Protein AF-A0A7X7MNP9-F1 (afdb_monomer)

Structure (mmCIF, N/CA/C/O backbone):
data_AF-A0A7X7MNP9-F1
#
_entry.id   AF-A0A7X7MNP9-F1
#
loop_
_atom_site.group_PDB
_atom_site.id
_atom_site.type_symbol
_atom_site.label_atom_id
_atom_site.label_alt_id
_atom_site.label_comp_id
_atom_site.label_asym_id
_atom_site.label_entity_id
_atom_site.label_seq_id
_atom_site.pdbx_PDB_ins_code
_atom_site.Cartn_x
_atom_site.Cartn_y
_atom_site.Cartn_z
_atom_site.occupancy
_atom_site.B_iso_or_equiv
_atom_site.auth_seq_id
_atom_site.auth_comp_id
_atom_site.auth_asym_id
_atom_site.auth_atom_id
_atom_site.pdbx_PDB_model_num
ATOM 1 N N . MET A 1 1 ? -41.157 -7.658 66.301 1.00 40.72 1 MET A N 1
ATOM 2 C CA . MET A 1 1 ? -39.767 -7.531 65.813 1.00 40.72 1 MET A CA 1
ATOM 3 C C . MET A 1 1 ? -39.398 -8.839 65.137 1.00 40.72 1 MET A C 1
ATOM 5 O O . MET A 1 1 ? -39.457 -9.849 65.816 1.00 40.72 1 MET A O 1
ATOM 9 N N . ASN A 1 2 ? -39.150 -8.832 63.824 1.00 35.59 2 ASN A N 1
ATOM 10 C CA . ASN A 1 2 ? -38.258 -9.759 63.109 1.00 35.59 2 ASN A CA 1
ATOM 11 C C . ASN A 1 2 ? -38.218 -9.337 61.634 1.00 35.59 2 ASN A C 1
ATOM 13 O O . ASN A 1 2 ? -39.150 -9.579 60.872 1.00 35.59 2 ASN A O 1
ATOM 17 N N . ALA A 1 3 ? -37.151 -8.624 61.277 1.00 39.94 3 ALA A N 1
ATOM 18 C CA . ALA A 1 3 ? -36.846 -8.207 59.919 1.00 39.94 3 ALA A CA 1
ATOM 19 C C . ALA A 1 3 ? -36.098 -9.344 59.210 1.00 39.94 3 ALA A C 1
ATOM 21 O O . ALA A 1 3 ? -35.033 -9.756 59.662 1.00 39.94 3 ALA A O 1
ATOM 22 N N . LEU A 1 4 ? -36.657 -9.848 58.110 1.00 44.59 4 LEU A N 1
ATOM 23 C CA . LEU A 1 4 ? -35.965 -10.731 57.174 1.00 44.59 4 LEU A CA 1
ATOM 24 C C . LEU A 1 4 ? -35.459 -9.878 56.010 1.00 44.59 4 LEU A C 1
ATOM 26 O O . LEU A 1 4 ? -36.221 -9.379 55.182 1.00 44.59 4 LEU A O 1
ATOM 30 N N . THR A 1 5 ? -34.151 -9.671 56.016 1.00 43.66 5 THR A N 1
ATOM 31 C CA . THR A 1 5 ? -33.364 -8.904 55.055 1.00 43.66 5 THR A CA 1
ATOM 32 C C . THR A 1 5 ? -33.415 -9.577 53.681 1.00 43.66 5 THR A C 1
ATOM 34 O O . THR A 1 5 ? -32.977 -10.713 53.516 1.00 43.66 5 THR A O 1
ATOM 37 N N . ARG A 1 6 ? -33.947 -8.876 5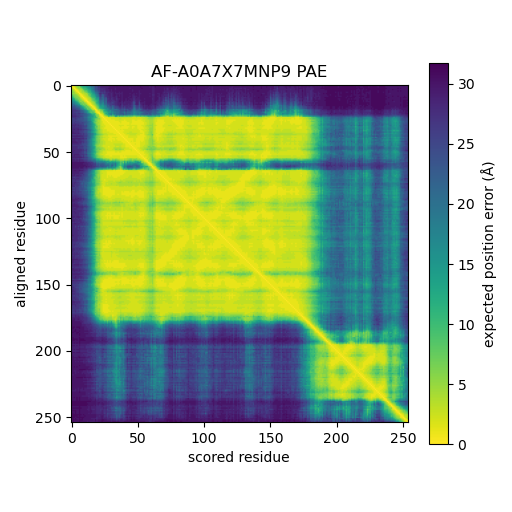2.672 1.00 45.75 6 ARG A N 1
ATOM 38 C CA . ARG A 1 6 ? -33.869 -9.284 51.262 1.00 45.75 6 ARG A CA 1
ATOM 39 C C . ARG A 1 6 ? -32.463 -8.991 50.734 1.00 45.75 6 ARG A C 1
ATOM 41 O O . ARG A 1 6 ? -32.092 -7.830 50.594 1.00 45.75 6 ARG A O 1
ATOM 48 N N . GLY A 1 7 ? -31.695 -10.037 50.443 1.00 40.47 7 GLY A N 1
ATOM 49 C CA . GLY A 1 7 ? -30.431 -9.929 49.717 1.00 40.47 7 GLY A CA 1
ATOM 50 C C . GLY A 1 7 ? -30.681 -9.655 48.234 1.00 40.47 7 GLY A C 1
ATOM 51 O O . GLY A 1 7 ? -31.380 -10.417 47.569 1.00 40.47 7 GLY A O 1
ATOM 52 N N . VAL A 1 8 ? -30.121 -8.561 47.720 1.00 44.84 8 VAL A N 1
ATOM 53 C CA . VAL A 1 8 ? -30.071 -8.250 46.286 1.00 44.84 8 VAL A CA 1
ATOM 54 C C . VAL A 1 8 ? -28.849 -8.958 45.700 1.00 44.84 8 VAL A C 1
ATOM 56 O O . VAL A 1 8 ? -27.719 -8.652 46.077 1.00 44.84 8 VAL A O 1
ATOM 59 N N . LEU A 1 9 ? -29.061 -9.907 44.786 1.00 41.59 9 LEU A N 1
ATOM 60 C CA . LEU A 1 9 ? -27.992 -10.455 43.950 1.00 41.59 9 LEU A CA 1
ATOM 61 C C . LEU A 1 9 ? -27.638 -9.429 42.868 1.00 41.59 9 LEU A C 1
ATOM 63 O O . LEU A 1 9 ? -28.401 -9.213 41.929 1.00 41.59 9 LEU A O 1
ATOM 67 N N . ALA A 1 10 ? -26.472 -8.802 42.999 1.00 41.47 10 ALA A N 1
ATOM 68 C CA . ALA A 1 10 ? -25.852 -8.052 41.918 1.00 41.47 10 ALA A CA 1
ATOM 69 C C . ALA A 1 10 ? -25.213 -9.043 40.932 1.00 41.47 10 ALA A C 1
ATOM 71 O O . ALA A 1 10 ? -24.224 -9.702 41.252 1.00 41.47 10 ALA A O 1
ATOM 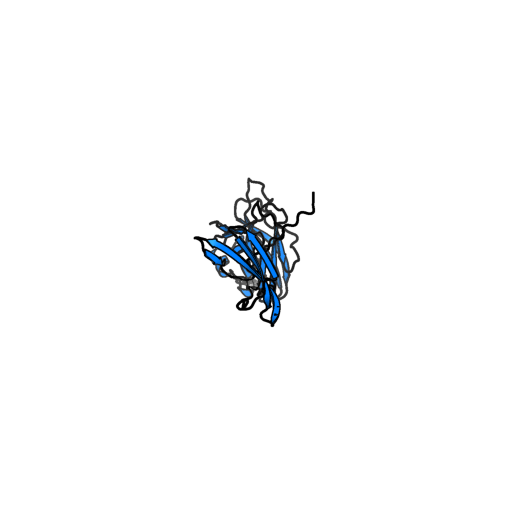72 N N . ALA A 1 11 ? -25.781 -9.163 39.732 1.00 43.81 11 ALA A N 1
ATOM 73 C CA . ALA A 1 11 ? -25.139 -9.865 38.629 1.00 43.81 11 ALA A CA 1
ATOM 74 C C . ALA A 1 11 ? -24.025 -8.972 38.061 1.00 43.81 11 ALA A C 1
ATOM 76 O O . ALA A 1 11 ? -24.288 -8.008 37.344 1.00 43.81 11 ALA A O 1
ATOM 77 N N . ALA A 1 12 ? -22.774 -9.273 38.406 1.00 43.16 12 ALA A N 1
ATOM 78 C CA . ALA A 1 12 ? -21.617 -8.653 37.779 1.00 43.16 12 ALA A CA 1
ATOM 79 C C . ALA A 1 12 ? -21.467 -9.208 36.353 1.00 43.16 12 ALA A C 1
ATOM 81 O O . ALA A 1 12 ? -21.081 -10.361 36.158 1.00 43.16 12 ALA A O 1
ATOM 82 N N . ALA A 1 13 ? -21.788 -8.392 35.349 1.00 46.25 13 ALA A N 1
ATOM 83 C CA . ALA A 1 13 ? -21.484 -8.696 33.959 1.00 46.25 13 ALA A CA 1
ATOM 84 C C . ALA A 1 13 ? -19.959 -8.660 33.765 1.00 46.25 13 ALA A C 1
ATOM 86 O O . ALA A 1 13 ? -19.349 -7.594 33.707 1.00 46.25 13 ALA A O 1
ATOM 87 N N . MET A 1 14 ? -19.329 -9.833 33.684 1.00 44.12 14 MET A N 1
ATOM 88 C CA . MET A 1 14 ? -17.936 -9.949 33.261 1.00 44.12 14 MET A CA 1
ATOM 89 C C . MET A 1 14 ? -17.850 -9.680 31.755 1.00 44.12 14 MET A C 1
ATOM 91 O O . MET A 1 14 ? -18.025 -10.584 30.940 1.00 44.12 14 MET A O 1
ATOM 95 N N . THR A 1 15 ? -17.555 -8.441 31.362 1.00 43.12 15 THR A N 1
ATOM 96 C CA . THR A 1 15 ? -17.003 -8.159 30.032 1.00 43.12 15 THR A CA 1
ATOM 97 C C . THR A 1 15 ? -15.627 -8.807 29.944 1.00 43.12 15 THR A C 1
ATOM 99 O O . THR A 1 15 ? -14.636 -8.264 30.435 1.00 43.12 15 THR A O 1
ATOM 102 N N . ALA A 1 16 ? -15.563 -9.996 29.346 1.00 44.38 16 ALA A N 1
ATOM 103 C CA . ALA A 1 16 ? -14.303 -10.624 28.990 1.00 44.38 16 ALA A CA 1
ATOM 104 C C . ALA A 1 16 ? -13.568 -9.700 28.011 1.00 44.38 16 ALA A C 1
ATOM 106 O O . ALA A 1 16 ? -14.000 -9.511 26.874 1.00 44.38 16 ALA A O 1
ATOM 107 N N . ALA A 1 17 ? -12.454 -9.114 28.451 1.00 46.41 17 ALA A N 1
ATOM 108 C CA . ALA A 1 17 ? -11.514 -8.468 27.553 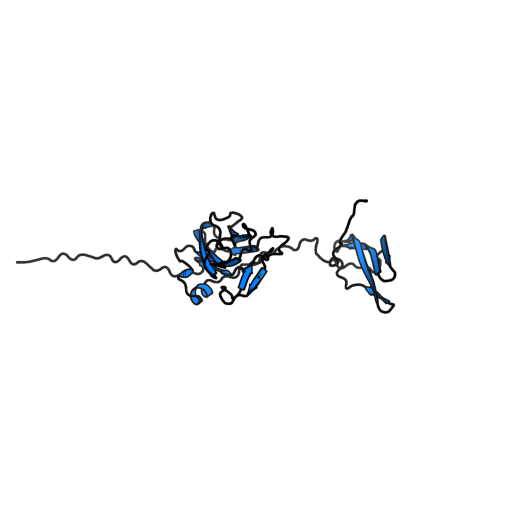1.00 46.41 17 ALA A CA 1
ATOM 109 C C . ALA A 1 17 ? -10.944 -9.554 26.632 1.00 46.41 17 ALA A C 1
ATOM 111 O O . ALA A 1 17 ? -10.013 -10.271 26.996 1.00 46.41 17 ALA A O 1
ATOM 112 N N . GLN A 1 18 ? -11.545 -9.723 25.454 1.00 52.72 18 GLN A N 1
ATOM 113 C CA . GLN A 1 18 ? -10.999 -10.582 24.414 1.00 52.72 18 GLN A CA 1
ATOM 114 C C . GLN A 1 18 ? -9.629 -10.011 24.033 1.00 52.72 18 GLN A C 1
ATOM 116 O O . GLN A 1 18 ? -9.519 -8.925 23.457 1.00 52.72 18 GLN A O 1
ATOM 121 N N . GLY A 1 19 ? -8.567 -10.700 24.454 1.00 54.16 19 GLY A N 1
ATOM 122 C CA . GLY A 1 19 ? -7.212 -10.387 24.020 1.00 54.16 19 GLY A CA 1
ATOM 123 C C . GLY A 1 19 ? -7.125 -10.497 22.500 1.00 54.16 19 GLY A C 1
ATOM 124 O O . GLY A 1 19 ? -7.776 -11.358 21.910 1.00 54.16 19 GLY A O 1
ATOM 125 N N . LEU A 1 20 ? -6.326 -9.634 21.865 1.00 57.53 20 LEU A N 1
ATOM 126 C CA . LEU A 1 20 ? -6.076 -9.740 20.431 1.00 57.53 20 LEU A CA 1
ATOM 127 C C . LEU A 1 20 ? -5.415 -11.091 20.148 1.00 57.53 20 LEU A C 1
ATOM 129 O O . LEU A 1 20 ? -4.262 -11.312 20.525 1.00 57.53 20 LEU A O 1
ATOM 133 N N . ARG A 1 21 ? -6.135 -11.996 19.485 1.00 61.50 21 ARG A N 1
ATOM 134 C CA . ARG A 1 21 ? -5.506 -13.149 18.846 1.00 61.50 21 ARG A CA 1
ATOM 135 C C . ARG A 1 21 ? -4.925 -12.691 17.516 1.00 61.50 21 ARG A C 1
ATOM 137 O O . ARG A 1 21 ? -5.564 -11.929 16.798 1.00 61.50 21 ARG A O 1
ATOM 144 N N . ALA A 1 22 ? -3.742 -13.192 17.165 1.00 59.09 22 ALA A N 1
ATOM 145 C CA . ALA A 1 22 ? -3.131 -12.927 15.859 1.00 59.09 22 ALA A CA 1
ATOM 146 C C . ALA A 1 22 ? -4.060 -13.320 14.687 1.00 59.09 22 ALA A C 1
ATOM 148 O O . ALA A 1 22 ? -4.044 -12.674 13.650 1.00 59.09 22 ALA A O 1
ATOM 149 N N . ALA A 1 23 ? -4.945 -14.305 14.890 1.00 70.75 23 ALA A N 1
ATOM 150 C CA . ALA A 1 23 ? -5.968 -14.700 13.915 1.00 70.75 23 ALA A CA 1
ATOM 151 C C . ALA A 1 23 ? -7.060 -13.630 13.671 1.00 70.75 23 ALA A C 1
ATOM 153 O O . ALA A 1 23 ? -7.758 -13.673 12.661 1.00 70.75 23 ALA A O 1
ATOM 154 N N . ASP A 1 24 ? -7.236 -12.673 14.590 1.00 87.06 24 ASP A N 1
ATOM 155 C CA . ASP A 1 24 ? -8.273 -11.634 14.518 1.00 87.06 24 ASP A CA 1
ATOM 156 C C . ASP A 1 24 ? -7.746 -10.290 14.042 1.00 87.06 24 ASP A C 1
ATOM 158 O O . ASP A 1 24 ? -8.536 -9.386 13.769 1.00 87.06 24 ASP A O 1
ATOM 162 N N . THR A 1 25 ? -6.430 -10.097 14.052 1.00 95.00 25 THR A N 1
ATOM 163 C CA . THR A 1 25 ? -5.817 -8.796 13.814 1.00 95.00 25 THR A CA 1
ATOM 164 C C . THR A 1 25 ? -4.435 -8.937 13.218 1.00 95.00 25 THR A C 1
ATOM 166 O O . THR A 1 25 ? -3.608 -9.681 13.739 1.00 95.00 25 THR A O 1
ATOM 169 N N . MET A 1 26 ? -4.163 -8.136 12.197 1.00 95.88 26 MET A N 1
ATOM 170 C CA . MET A 1 26 ? -2.853 -8.045 11.577 1.00 95.88 26 MET A CA 1
ATOM 171 C C . MET A 1 26 ? -2.468 -6.602 11.277 1.00 95.88 26 MET A C 1
ATOM 173 O O . MET A 1 26 ? -3.314 -5.759 10.976 1.00 95.88 26 MET A O 1
ATOM 177 N N . LEU A 1 27 ? -1.168 -6.348 11.343 1.00 97.56 27 LEU A N 1
ATOM 178 C CA . LEU A 1 27 ? -0.519 -5.124 10.906 1.00 97.56 27 LEU A CA 1
ATOM 179 C C . LEU A 1 27 ? 0.367 -5.455 9.706 1.00 97.56 27 LEU A C 1
ATOM 181 O O . LEU A 1 27 ? 1.207 -6.348 9.782 1.00 97.56 27 LEU A O 1
ATOM 185 N N . ILE A 1 28 ? 0.191 -4.737 8.609 1.00 97.81 28 ILE A N 1
ATOM 186 C CA . ILE A 1 28 ? 0.978 -4.897 7.388 1.00 97.81 28 ILE A CA 1
ATOM 187 C C . ILE A 1 28 ? 1.717 -3.590 7.154 1.00 97.81 28 ILE A C 1
ATOM 189 O O . ILE A 1 28 ? 1.080 -2.545 7.032 1.00 97.81 28 ILE A O 1
ATOM 193 N N . GLU A 1 29 ? 3.040 -3.656 7.083 1.00 98.38 29 GLU A N 1
ATOM 194 C CA . GLU A 1 29 ? 3.853 -2.512 6.673 1.00 98.38 29 GLU A CA 1
ATOM 195 C C . GLU A 1 29 ? 3.711 -2.314 5.162 1.00 98.38 29 GLU A C 1
ATOM 197 O O . GLU A 1 29 ? 3.764 -3.278 4.390 1.00 98.38 29 GLU A O 1
ATOM 202 N N . ALA A 1 30 ? 3.488 -1.078 4.722 1.00 98.12 30 ALA A N 1
ATOM 203 C CA . ALA A 1 30 ? 3.274 -0.794 3.309 1.00 98.12 30 ALA A CA 1
ATOM 204 C C . ALA A 1 30 ? 4.533 -1.108 2.491 1.00 98.12 30 ALA A C 1
ATOM 206 O O . ALA A 1 30 ? 4.429 -1.617 1.379 1.00 98.12 30 ALA A O 1
ATOM 207 N N . GLU A 1 31 ? 5.727 -0.879 3.041 1.00 97.12 31 GLU A N 1
ATOM 208 C CA . GLU A 1 31 ? 6.993 -1.204 2.381 1.00 97.12 31 GLU A CA 1
ATOM 209 C C . GLU A 1 31 ? 7.213 -2.709 2.163 1.00 97.12 31 GLU A C 1
ATOM 211 O O . GLU A 1 31 ? 8.026 -3.081 1.315 1.00 97.12 31 GLU A O 1
ATOM 216 N N . ASP A 1 32 ? 6.469 -3.565 2.873 1.00 97.19 32 ASP A N 1
ATOM 217 C CA . ASP A 1 32 ? 6.454 -5.017 2.676 1.00 97.19 32 ASP A CA 1
ATOM 218 C C . ASP A 1 32 ? 5.445 -5.448 1.583 1.00 97.19 32 ASP A C 1
ATOM 220 O O . ASP A 1 32 ? 5.250 -6.646 1.348 1.00 97.19 32 ASP A O 1
ATOM 224 N N . PHE A 1 33 ? 4.790 -4.506 0.886 1.00 97.25 33 PHE A N 1
ATOM 225 C CA . PHE A 1 33 ? 4.022 -4.828 -0.318 1.00 97.25 33 PHE A CA 1
ATOM 226 C C . PHE A 1 33 ? 4.929 -5.474 -1.365 1.00 97.25 33 PHE A C 1
ATOM 228 O O . PHE A 1 33 ? 6.075 -5.072 -1.546 1.00 97.25 33 PHE A O 1
ATOM 235 N N . GLN A 1 34 ? 4.415 -6.480 -2.070 1.00 95.31 34 GLN A N 1
ATOM 236 C CA . GLN A 1 34 ? 5.231 -7.232 -3.016 1.00 95.31 34 GLN A CA 1
ATOM 237 C C . GLN A 1 34 ? 5.561 -6.433 -4.280 1.00 95.31 34 GLN A C 1
ATOM 239 O O . GLN A 1 34 ? 6.690 -6.479 -4.763 1.00 95.31 34 GLN A O 1
ATOM 244 N N . PHE A 1 35 ? 4.570 -5.742 -4.836 1.00 93.50 35 PHE A N 1
ATOM 245 C CA . PHE A 1 35 ? 4.732 -4.922 -6.028 1.00 93.50 35 PHE A CA 1
ATOM 246 C C . PHE A 1 35 ? 4.482 -3.481 -5.626 1.00 93.50 35 PHE A C 1
ATOM 248 O O . PHE A 1 35 ? 3.393 -3.163 -5.162 1.00 93.50 35 PHE A O 1
ATOM 255 N N . HIS A 1 36 ? 5.471 -2.603 -5.765 1.00 93.31 36 HIS A N 1
ATOM 256 C CA . HIS A 1 36 ? 5.283 -1.198 -5.387 1.00 93.31 36 HIS A CA 1
ATOM 257 C C . HIS A 1 36 ? 4.703 -0.350 -6.522 1.00 93.31 36 HIS A C 1
ATOM 259 O O . HIS A 1 36 ? 4.189 0.732 -6.264 1.00 93.31 36 HIS A O 1
ATOM 265 N N . GLY A 1 37 ? 4.729 -0.831 -7.768 1.00 90.94 37 GLY A N 1
ATOM 266 C CA . GLY A 1 37 ? 4.283 -0.035 -8.911 1.00 90.94 37 GLY A CA 1
ATOM 267 C C . GLY A 1 37 ? 5.072 1.274 -8.989 1.00 90.94 37 GLY A C 1
ATOM 268 O O . GLY A 1 37 ? 6.301 1.254 -8.991 1.00 90.94 37 GLY A O 1
ATOM 269 N N . ALA A 1 38 ? 4.369 2.407 -9.016 1.00 89.81 38 ALA A N 1
ATOM 270 C CA . ALA A 1 38 ? 4.980 3.738 -8.988 1.00 89.81 38 ALA A CA 1
ATOM 271 C C . ALA A 1 38 ? 5.371 4.222 -7.577 1.00 89.81 38 ALA A C 1
ATOM 273 O O . ALA A 1 38 ? 5.964 5.291 -7.431 1.00 89.81 38 ALA A O 1
ATOM 274 N N . TRP A 1 39 ? 5.022 3.477 -6.528 1.00 94.00 39 TRP A N 1
ATOM 275 C CA . TRP A 1 39 ? 5.332 3.844 -5.155 1.00 94.00 39 TRP A CA 1
ATOM 276 C C . TRP A 1 39 ? 6.786 3.501 -4.835 1.00 94.00 39 TRP A C 1
ATOM 278 O O . TRP A 1 39 ? 7.308 2.462 -5.226 1.00 94.00 39 TRP A O 1
ATOM 288 N N . MET A 1 40 ? 7.452 4.371 -4.089 1.00 93.62 40 MET A N 1
ATOM 289 C CA . MET A 1 40 ? 8.821 4.165 -3.640 1.00 93.62 40 MET A CA 1
ATOM 290 C C . MET A 1 40 ? 8.867 4.026 -2.130 1.00 93.62 40 MET A C 1
ATOM 292 O O . MET A 1 40 ? 8.193 4.751 -1.397 1.00 93.62 40 MET A O 1
ATOM 296 N N . ARG A 1 41 ? 9.728 3.127 -1.665 1.00 96.38 41 ARG A N 1
ATOM 297 C CA . ARG A 1 41 ? 10.062 2.990 -0.253 1.00 96.38 41 ARG A CA 1
ATOM 298 C C . ARG A 1 41 ? 10.928 4.169 0.197 1.00 96.38 41 ARG A C 1
ATOM 300 O O . ARG A 1 41 ? 12.029 4.365 -0.311 1.00 96.38 41 ARG A O 1
ATOM 307 N N . VAL A 1 42 ? 10.454 4.918 1.187 1.00 96.88 42 VAL A N 1
ATOM 308 C CA . VAL A 1 42 ? 11.132 6.094 1.754 1.00 96.88 42 VAL A CA 1
ATOM 309 C C . VAL A 1 42 ? 11.363 5.883 3.245 1.00 96.88 42 VAL A C 1
ATOM 311 O O . VAL A 1 42 ? 10.487 5.383 3.941 1.00 96.88 42 VAL A O 1
ATOM 314 N N . GLY A 1 43 ? 12.550 6.238 3.741 1.00 97.81 43 GLY A N 1
ATOM 315 C CA . GLY A 1 43 ? 12.884 6.135 5.163 1.00 97.81 43 GLY A CA 1
ATOM 316 C C . GLY A 1 43 ? 12.357 7.317 5.978 1.00 97.81 43 GLY A C 1
ATOM 317 O O . GLY A 1 43 ? 12.488 8.466 5.561 1.00 97.81 43 GLY A O 1
ATOM 318 N N . ASP A 1 44 ? 11.805 7.038 7.156 1.00 97.75 44 ASP A N 1
ATOM 319 C CA . ASP A 1 44 ? 11.403 8.044 8.144 1.00 97.75 44 ASP A CA 1
ATOM 320 C C . ASP A 1 44 ? 11.409 7.407 9.539 1.00 97.75 44 ASP A C 1
ATOM 322 O O . ASP A 1 44 ? 10.855 6.332 9.744 1.00 97.75 44 ASP A O 1
ATOM 326 N N . ALA A 1 45 ? 12.050 8.042 10.520 1.00 96.50 45 ALA A N 1
ATOM 327 C CA . ALA A 1 45 ? 12.148 7.482 11.867 1.00 96.50 45 ALA A CA 1
ATOM 328 C C . ALA A 1 45 ? 10.796 7.427 12.606 1.00 96.50 45 ALA A C 1
ATOM 330 O O . ALA A 1 45 ? 10.662 6.647 13.547 1.00 96.50 45 ALA A O 1
ATOM 331 N N . ALA A 1 46 ? 9.813 8.238 12.197 1.00 96.38 46 ALA A N 1
ATOM 332 C CA . ALA A 1 46 ? 8.466 8.246 12.770 1.00 96.38 46 ALA A CA 1
ATOM 333 C C . ALA A 1 46 ? 7.510 7.235 12.104 1.00 96.38 46 ALA A C 1
ATOM 335 O O . ALA A 1 46 ? 6.435 6.943 12.653 1.00 96.38 46 ALA A O 1
ATOM 336 N N . ALA A 1 47 ? 7.895 6.705 10.939 1.00 96.62 47 ALA A N 1
ATOM 337 C CA . ALA A 1 47 ? 7.173 5.640 10.259 1.00 96.62 47 ALA A CA 1
ATOM 338 C C . ALA A 1 47 ? 7.207 4.346 11.084 1.00 96.62 47 ALA A C 1
ATOM 340 O O . ALA A 1 47 ? 8.170 4.059 11.809 1.00 96.62 47 ALA A O 1
ATOM 341 N N . SER A 1 48 ? 6.143 3.554 10.976 1.00 92.06 48 SER A N 1
ATOM 342 C CA . SER A 1 48 ? 6.190 2.156 11.392 1.00 92.06 48 SER A CA 1
ATOM 343 C C . SER A 1 48 ? 7.232 1.445 10.522 1.00 92.06 48 SER A C 1
ATOM 345 O O . SER A 1 48 ? 7.555 1.903 9.438 1.00 92.06 48 SER A O 1
ATOM 347 N N . GLY A 1 49 ? 7.931 0.440 11.050 1.00 90.38 49 GLY A N 1
ATOM 348 C CA . GLY A 1 49 ? 9.015 -0.217 10.298 1.00 90.38 49 GLY A CA 1
ATOM 349 C C . GLY A 1 49 ? 10.233 0.661 9.932 1.00 90.38 49 GLY A C 1
ATOM 350 O O . GLY A 1 49 ? 11.255 0.115 9.517 1.00 90.38 49 GLY A O 1
ATOM 351 N N . ARG A 1 50 ? 10.193 1.980 10.193 1.00 95.62 50 ARG A N 1
ATOM 352 C CA . ARG A 1 50 ? 11.136 3.030 9.751 1.00 95.62 50 ARG A CA 1
ATOM 353 C C . ARG A 1 50 ? 11.081 3.356 8.253 1.00 95.62 50 ARG A C 1
ATOM 355 O O . ARG A 1 50 ? 11.949 4.093 7.770 1.00 95.62 50 ARG A O 1
ATOM 362 N N . PHE A 1 51 ? 10.101 2.830 7.523 1.00 98.06 51 PHE A N 1
ATOM 363 C CA . PHE A 1 51 ? 9.888 3.117 6.109 1.00 98.06 51 PHE A CA 1
ATOM 364 C C . PHE A 1 51 ? 8.396 3.259 5.809 1.00 98.06 51 PHE A C 1
ATOM 366 O O . PHE A 1 51 ? 7.556 2.867 6.596 1.00 98.06 51 PHE A O 1
ATOM 373 N N . TYR A 1 52 ? 8.071 3.869 4.677 1.00 98.12 52 TYR A N 1
ATOM 374 C CA . TYR A 1 52 ? 6.707 3.952 4.166 1.00 98.12 52 TYR A CA 1
ATOM 375 C C . TYR A 1 52 ? 6.745 3.985 2.636 1.00 98.12 52 TYR A C 1
ATOM 377 O O . TYR A 1 52 ? 7.794 4.252 2.037 1.00 98.12 52 TYR A O 1
ATOM 385 N N . LEU A 1 53 ? 5.610 3.728 1.990 1.00 97.50 53 LEU A N 1
ATOM 386 C CA . LEU A 1 53 ? 5.455 3.895 0.549 1.00 97.50 53 LEU A CA 1
ATOM 387 C C . LEU A 1 53 ? 4.989 5.307 0.200 1.00 97.50 53 LEU A C 1
ATOM 389 O O . LEU A 1 53 ? 4.057 5.843 0.801 1.00 97.50 53 LEU A O 1
ATOM 393 N N . HIS A 1 54 ? 5.620 5.884 -0.817 1.00 94.94 54 HIS A N 1
ATOM 394 C CA . HIS A 1 54 ? 5.411 7.249 -1.285 1.00 94.94 54 HIS A CA 1
ATOM 395 C C . HIS A 1 54 ? 5.371 7.307 -2.811 1.00 94.94 54 HIS A C 1
ATOM 397 O O . HIS A 1 54 ? 6.293 6.819 -3.461 1.00 94.94 54 HIS A O 1
ATOM 403 N N . VAL A 1 55 ? 4.366 7.963 -3.386 1.00 93.31 55 VAL A N 1
ATOM 404 C CA . VAL A 1 55 ? 4.358 8.271 -4.826 1.00 93.31 55 VAL A CA 1
ATOM 405 C C . VAL A 1 55 ? 5.215 9.518 -5.098 1.00 93.31 55 VAL A C 1
ATOM 407 O O . VAL A 1 55 ? 4.890 10.586 -4.576 1.00 93.31 55 VAL A O 1
ATOM 410 N N . PRO A 1 56 ? 6.300 9.435 -5.893 1.00 88.00 56 PRO A N 1
ATOM 411 C CA . PRO A 1 56 ? 7.137 10.591 -6.197 1.00 88.00 56 PRO A CA 1
ATOM 412 C C . PRO A 1 56 ? 6.529 11.523 -7.244 1.00 88.00 56 PRO A C 1
ATOM 414 O O . PRO A 1 56 ? 5.602 11.176 -7.971 1.00 88.00 56 PRO A O 1
ATOM 417 N N . HIS A 1 57 ? 7.101 12.724 -7.346 1.00 77.25 57 HIS A N 1
ATOM 418 C CA . HIS A 1 57 ? 6.625 13.758 -8.262 1.00 77.25 57 HIS A CA 1
ATOM 419 C C . HIS A 1 57 ? 6.841 13.458 -9.738 1.00 77.25 57 HIS A C 1
ATOM 421 O O . HIS A 1 57 ? 6.023 13.826 -10.576 1.00 77.25 57 HIS A O 1
ATOM 427 N N . ASP A 1 58 ? 7.919 12.763 -10.055 1.00 69.19 58 ASP A N 1
ATOM 428 C CA . ASP A 1 58 ? 8.295 12.378 -11.404 1.00 69.19 58 ASP A CA 1
ATOM 429 C C . ASP A 1 58 ? 7.767 10.993 -11.796 1.00 69.19 58 ASP A C 1
ATOM 431 O O . ASP A 1 58 ? 8.215 10.443 -12.802 1.00 69.19 58 ASP A O 1
ATOM 435 N N . ALA A 1 59 ? 6.793 10.441 -11.059 1.00 66.06 59 ALA A N 1
ATOM 436 C CA . ALA A 1 59 ? 6.069 9.235 -11.450 1.00 66.06 59 ALA A CA 1
ATOM 437 C C . ALA A 1 59 ? 5.265 9.485 -12.745 1.00 66.06 59 ALA A C 1
ATOM 439 O O . ALA A 1 59 ? 4.051 9.704 -12.735 1.00 66.06 59 ALA A O 1
ATOM 440 N N . ARG A 1 60 ? 5.961 9.452 -13.890 1.00 51.91 60 ARG A N 1
ATOM 441 C CA . ARG A 1 60 ? 5.405 9.606 -15.248 1.00 51.91 60 ARG A CA 1
ATOM 442 C C . ARG A 1 60 ? 4.342 8.543 -15.538 1.00 51.91 60 ARG A C 1
ATOM 444 O O . ARG A 1 60 ? 3.371 8.823 -16.235 1.00 51.91 60 ARG A O 1
ATOM 451 N N . ASP A 1 61 ? 4.492 7.379 -14.909 1.00 54.66 61 ASP A N 1
ATOM 452 C CA . ASP A 1 61 ? 3.544 6.269 -14.890 1.00 54.66 61 ASP A CA 1
ATOM 453 C C . ASP A 1 61 ? 2.802 6.160 -13.547 1.00 54.66 61 ASP A C 1
ATOM 455 O O . ASP A 1 61 ? 2.668 5.081 -12.972 1.00 54.66 61 ASP A O 1
ATOM 459 N N . SER A 1 62 ? 2.246 7.276 -13.062 1.00 52.00 62 SER A N 1
ATOM 460 C CA . SER A 1 62 ? 1.309 7.381 -11.917 1.00 52.00 62 SER A CA 1
ATOM 461 C C . SER A 1 62 ? 0.020 6.532 -12.033 1.00 52.00 62 SER A C 1
ATOM 463 O O . SER A 1 62 ? -0.978 6.793 -11.368 1.00 52.00 62 SER A O 1
ATOM 465 N N . ARG A 1 63 ? 0.025 5.515 -12.899 1.00 59.56 63 ARG A N 1
ATOM 466 C CA . ARG A 1 63 ? -1.033 4.533 -13.140 1.00 59.56 63 ARG A CA 1
ATOM 467 C C . ARG A 1 63 ? -0.799 3.216 -12.397 1.00 59.56 63 ARG A C 1
ATOM 469 O O . ARG A 1 63 ? -1.732 2.426 -12.318 1.00 59.56 63 ARG A O 1
ATOM 476 N N . TYR A 1 64 ? 0.422 2.943 -11.926 1.00 78.06 64 TYR A N 1
ATOM 477 C CA . TYR A 1 64 ? 0.751 1.642 -11.341 1.00 78.06 64 TYR A CA 1
ATOM 478 C C . TYR A 1 64 ? 0.630 1.652 -9.820 1.00 78.06 64 TYR A C 1
ATOM 480 O O . TYR A 1 64 ? 1.421 2.277 -9.110 1.00 78.06 64 TYR A O 1
ATOM 488 N N . ASP A 1 65 ? -0.365 0.914 -9.348 1.00 93.06 65 ASP A N 1
ATOM 489 C CA . ASP A 1 65 ? -0.685 0.742 -7.939 1.00 93.06 65 ASP A CA 1
ATOM 490 C C . ASP A 1 65 ? 0.366 -0.093 -7.200 1.00 93.06 65 ASP A C 1
ATOM 492 O O . ASP A 1 65 ? 1.025 -0.956 -7.789 1.00 93.06 65 ASP A O 1
ATOM 496 N N . ALA A 1 66 ? 0.478 0.118 -5.886 1.00 95.50 66 ALA A N 1
ATOM 497 C CA . ALA A 1 66 ? 1.171 -0.839 -5.033 1.00 95.50 66 ALA A CA 1
ATOM 498 C C . ALA A 1 66 ? 0.209 -1.976 -4.675 1.00 95.50 66 ALA A C 1
ATOM 500 O O . ALA A 1 66 ? -0.921 -1.735 -4.250 1.00 95.50 66 ALA A O 1
ATOM 501 N N . VAL A 1 67 ? 0.659 -3.218 -4.827 1.00 95.94 67 VAL A N 1
ATOM 502 C CA . VAL A 1 67 ? -0.162 -4.421 -4.701 1.00 95.94 67 VAL A CA 1
ATOM 503 C C . VAL A 1 67 ? 0.515 -5.443 -3.799 1.00 95.94 67 VAL A C 1
ATOM 505 O O . VAL A 1 67 ? 1.709 -5.731 -3.923 1.00 95.94 67 VAL A O 1
ATOM 508 N N . THR A 1 68 ? -0.265 -6.050 -2.909 1.00 96.69 68 THR A N 1
ATOM 509 C CA . THR A 1 68 ? 0.185 -7.202 -2.131 1.00 96.69 68 THR A CA 1
ATOM 510 C C . THR A 1 68 ? -0.951 -8.162 -1.817 1.00 96.69 68 THR A C 1
ATOM 512 O O . THR A 1 68 ? -2.125 -7.792 -1.843 1.00 96.69 68 THR A O 1
ATOM 515 N N . ARG A 1 69 ? -0.600 -9.407 -1.493 1.00 95.62 69 ARG A N 1
ATOM 516 C CA . ARG A 1 69 ? -1.552 -10.427 -1.050 1.00 95.62 69 ARG A CA 1
ATOM 517 C C . ARG A 1 69 ? -1.461 -10.637 0.453 1.00 95.62 69 ARG A C 1
ATOM 519 O O . ARG A 1 69 ? -0.382 -10.870 0.996 1.00 95.62 69 ARG A O 1
ATOM 526 N N . VAL A 1 70 ? -2.619 -10.685 1.096 1.00 94.94 70 VAL A N 1
ATOM 527 C CA . VAL A 1 70 ? -2.767 -11.072 2.502 1.00 94.94 70 VAL A CA 1
ATOM 528 C C . VAL A 1 70 ? -3.630 -12.321 2.611 1.00 94.94 70 VAL A C 1
ATOM 530 O O . VAL A 1 70 ? -4.475 -12.561 1.754 1.00 94.94 70 VAL A O 1
ATOM 533 N N . THR A 1 71 ? -3.417 -13.120 3.654 1.00 93.56 71 THR A N 1
ATOM 534 C CA . THR A 1 71 ? -4.266 -14.277 3.961 1.00 93.56 71 THR A CA 1
ATOM 535 C C . THR A 1 71 ? -4.989 -14.008 5.276 1.00 93.56 71 THR A C 1
ATOM 537 O O . THR A 1 71 ? -4.332 -13.736 6.277 1.00 93.56 71 THR A O 1
ATOM 540 N N . LEU A 1 72 ? -6.318 -14.095 5.275 1.00 93.19 72 LEU A N 1
ATOM 541 C CA . LEU A 1 72 ? -7.149 -14.046 6.475 1.00 93.19 72 LEU A CA 1
ATOM 542 C C . LEU A 1 72 ? -7.440 -15.474 6.946 1.00 93.19 72 LEU A C 1
ATOM 544 O O . LEU A 1 72 ? -7.934 -16.293 6.171 1.00 93.19 72 LEU A O 1
ATOM 548 N N . ASP A 1 73 ? -7.164 -15.775 8.214 1.00 91.38 73 ASP A N 1
ATOM 549 C CA . ASP A 1 73 ? -7.329 -17.133 8.761 1.00 91.38 73 ASP A CA 1
ATOM 550 C C . ASP A 1 73 ? -8.8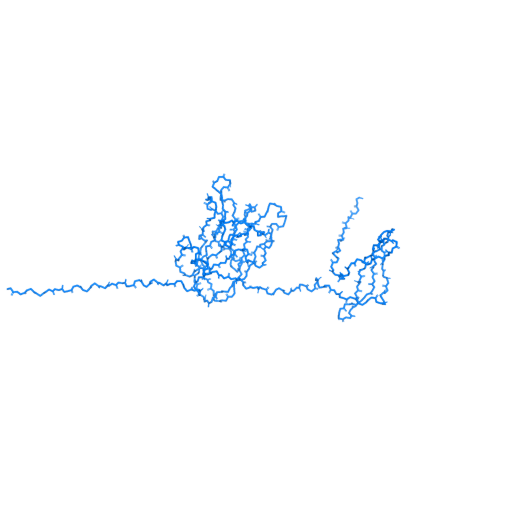00 -17.535 8.957 1.00 91.38 73 ASP A C 1
ATOM 552 O O . ASP A 1 73 ? -9.120 -18.715 9.095 1.00 91.38 73 ASP A O 1
ATOM 556 N N . ALA A 1 74 ? -9.712 -16.563 8.978 1.00 92.69 74 ALA A N 1
ATOM 557 C CA . ALA A 1 74 ? -11.132 -16.794 9.176 1.00 92.69 74 ALA A CA 1
ATOM 558 C C . ALA A 1 74 ? -11.972 -15.756 8.425 1.00 92.69 74 ALA A C 1
ATOM 560 O O . ALA A 1 74 ? -11.543 -14.629 8.208 1.00 92.69 74 ALA A O 1
ATOM 561 N N . GLY A 1 75 ? -13.197 -16.134 8.059 1.00 94.94 75 GLY A N 1
ATOM 562 C CA . GLY A 1 75 ? -14.168 -15.177 7.543 1.00 94.94 75 GLY A CA 1
ATOM 563 C C . GLY A 1 75 ? -14.690 -14.267 8.654 1.00 94.94 75 GLY A C 1
ATOM 564 O O . GLY A 1 75 ? -14.704 -14.638 9.834 1.00 94.94 75 GLY A O 1
ATOM 565 N N . GLY A 1 76 ? -15.130 -13.071 8.291 1.00 95.50 76 GLY A N 1
ATOM 566 C CA . GLY A 1 76 ? -15.721 -12.125 9.228 1.00 95.50 76 GLY A CA 1
ATOM 567 C C . GLY A 1 76 ? -15.797 -10.714 8.674 1.00 95.50 76 GLY A C 1
ATOM 568 O O . GLY A 1 76 ? -15.404 -10.450 7.541 1.00 95.50 76 GLY A O 1
ATOM 569 N N . ASP A 1 77 ? -16.307 -9.806 9.496 1.00 97.31 77 ASP A N 1
ATOM 570 C CA . ASP A 1 77 ? -16.325 -8.382 9.193 1.00 97.31 77 ASP A CA 1
ATOM 571 C C . ASP A 1 77 ? -15.092 -7.701 9.792 1.00 97.31 77 ASP A C 1
ATOM 573 O O . ASP A 1 77 ? -14.901 -7.699 11.010 1.00 97.31 77 ASP A O 1
ATOM 577 N N . TYR A 1 78 ? -14.245 -7.150 8.927 1.00 97.88 78 TYR A N 1
ATOM 578 C CA . TYR A 1 78 ? -12.953 -6.579 9.288 1.00 97.88 78 TYR A CA 1
ATOM 579 C C . TYR A 1 78 ? -12.969 -5.060 9.149 1.00 97.88 78 TYR A C 1
ATOM 581 O O . TYR A 1 78 ? -13.317 -4.542 8.092 1.00 97.88 78 TYR A O 1
ATOM 589 N N . ALA A 1 79 ? -12.530 -4.348 10.183 1.00 98.38 79 ALA A N 1
ATOM 590 C CA . ALA A 1 79 ? -12.184 -2.936 10.115 1.00 98.38 79 ALA A CA 1
ATOM 591 C C . ALA A 1 79 ? -10.805 -2.749 9.477 1.00 98.38 79 ALA A C 1
ATOM 593 O O . ALA A 1 79 ? -9.851 -3.441 9.838 1.00 98.38 79 ALA A O 1
ATOM 594 N N . PHE A 1 80 ? -10.706 -1.780 8.569 1.00 98.62 80 PHE A N 1
ATOM 595 C CA . PHE A 1 80 ? -9.478 -1.419 7.869 1.00 98.62 80 PHE A CA 1
ATOM 596 C C . PHE A 1 80 ? -9.044 -0.016 8.264 1.00 98.62 80 PHE A C 1
ATOM 598 O O . PHE A 1 80 ? -9.690 0.977 7.923 1.00 98.62 80 PHE A O 1
ATOM 605 N N . TRP A 1 81 ? -7.920 0.056 8.962 1.00 98.81 81 TRP A N 1
ATOM 606 C CA . TRP A 1 81 ? -7.260 1.298 9.322 1.00 98.81 81 TRP A CA 1
ATOM 607 C C . TRP A 1 81 ? -6.007 1.474 8.480 1.00 98.81 81 TRP A C 1
ATOM 609 O O . TRP A 1 81 ? -5.250 0.526 8.274 1.00 98.81 81 TRP A O 1
ATOM 619 N N . VAL A 1 82 ? -5.755 2.699 8.040 1.00 98.75 82 VAL A N 1
ATOM 620 C CA . VAL A 1 82 ? -4.535 3.060 7.321 1.00 98.75 82 VAL A CA 1
ATOM 621 C C . VAL A 1 82 ? -3.795 4.125 8.109 1.00 98.75 82 VAL A C 1
ATOM 623 O O . VAL A 1 82 ? -4.394 5.103 8.559 1.00 98.75 82 VAL A O 1
ATOM 626 N N . ARG A 1 83 ? -2.488 3.930 8.284 1.00 98.75 83 ARG A N 1
ATOM 627 C CA . ARG A 1 83 ? -1.573 4.962 8.757 1.00 98.75 83 ARG A CA 1
ATOM 628 C C . ARG A 1 83 ? -0.953 5.622 7.542 1.00 98.75 83 ARG A C 1
ATOM 630 O O . ARG A 1 83 ? -0.366 4.957 6.693 1.00 98.75 83 ARG A O 1
ATOM 637 N N . SER A 1 84 ? -1.095 6.933 7.458 1.00 98.38 84 SER A N 1
ATOM 638 C CA . SER A 1 84 ? -0.540 7.747 6.378 1.00 98.38 84 SER A CA 1
ATOM 639 C C . SER A 1 84 ? 0.187 8.944 6.955 1.00 98.38 84 SER A C 1
ATOM 641 O O . SER A 1 84 ? -0.098 9.345 8.085 1.00 98.38 84 SER A O 1
ATOM 643 N N . ARG A 1 85 ? 1.099 9.529 6.177 1.00 97.88 85 ARG A N 1
ATOM 644 C CA . ARG A 1 85 ? 1.714 10.813 6.516 1.00 97.88 85 ARG A CA 1
ATOM 645 C C . ARG A 1 85 ? 0.988 11.953 5.821 1.00 97.88 85 ARG A C 1
ATOM 647 O O . ARG A 1 85 ? 0.815 11.917 4.605 1.00 97.88 85 ARG A O 1
ATOM 654 N N . ASP A 1 86 ? 0.691 13.000 6.573 1.00 96.69 86 ASP A N 1
ATOM 655 C CA . ASP A 1 86 ? 0.221 14.275 6.041 1.00 96.69 86 ASP A CA 1
ATOM 656 C C . ASP A 1 86 ? 0.938 15.437 6.742 1.00 96.69 86 ASP A C 1
ATOM 658 O O . ASP A 1 86 ? 1.854 15.231 7.546 1.00 96.69 86 ASP A O 1
ATOM 662 N N . PHE A 1 87 ? 0.553 16.658 6.387 1.00 96.00 87 PHE A N 1
ATOM 663 C CA . PHE A 1 87 ? 1.119 17.883 6.932 1.00 96.00 87 PHE A CA 1
ATOM 664 C C . PHE A 1 87 ? 0.007 18.820 7.362 1.00 96.00 87 PHE A C 1
ATOM 666 O O . PHE A 1 87 ? -1.040 18.887 6.715 1.00 96.00 87 PHE A O 1
ATOM 673 N N . ALA A 1 88 ? 0.243 19.567 8.435 1.00 96.06 88 ALA A N 1
ATOM 674 C CA . ALA A 1 88 ? -0.751 20.510 8.934 1.00 96.06 88 ALA A CA 1
ATOM 675 C C . ALA A 1 88 ? -0.740 21.843 8.163 1.00 96.06 88 ALA A C 1
ATOM 677 O O . ALA A 1 88 ? -1.785 22.477 8.032 1.00 96.06 88 ALA A O 1
ATOM 678 N N . GLN A 1 89 ? 0.418 22.263 7.636 1.00 96.25 89 GLN A N 1
ATOM 679 C CA . GLN A 1 89 ? 0.584 23.579 6.998 1.00 96.25 89 GLN A CA 1
ATOM 680 C C . GLN A 1 89 ? 0.863 23.526 5.486 1.00 96.25 89 GLN A C 1
ATOM 682 O O . GLN A 1 89 ? 0.533 24.480 4.786 1.00 96.25 89 GLN A O 1
ATOM 687 N N . ASP A 1 90 ? 1.422 22.435 4.950 1.00 92.38 90 ASP A N 1
ATOM 688 C CA . ASP A 1 90 ? 1.664 22.286 3.504 1.00 92.38 90 ASP A CA 1
ATOM 689 C C . ASP A 1 90 ? 0.580 21.433 2.840 1.00 92.38 90 ASP A C 1
ATOM 691 O O . ASP A 1 90 ? 0.650 20.198 2.830 1.00 92.38 90 ASP A O 1
ATOM 695 N N . ARG A 1 91 ? -0.405 22.116 2.242 1.00 92.12 91 ARG A N 1
ATOM 696 C CA . ARG A 1 91 ? -1.496 21.502 1.465 1.00 92.12 91 ARG A CA 1
ATOM 697 C C . ARG A 1 91 ? -2.136 20.324 2.228 1.00 92.12 91 ARG A C 1
ATOM 699 O O . ARG A 1 91 ? -2.043 19.182 1.771 1.00 92.12 91 ARG A O 1
ATOM 706 N N . PRO A 1 92 ? -2.722 20.567 3.412 1.00 95.75 92 PRO A N 1
ATOM 707 C CA . PRO A 1 92 ? -3.282 19.506 4.246 1.00 95.75 92 PRO A CA 1
ATOM 708 C C . PRO A 1 92 ? -4.381 18.742 3.499 1.00 95.75 92 PRO A C 1
ATOM 710 O O . PRO A 1 92 ? -5.121 19.331 2.709 1.00 95.75 92 PRO A O 1
ATOM 713 N N . LYS A 1 93 ? -4.529 17.441 3.782 1.00 96.31 93 LYS A N 1
ATOM 714 C CA . LYS A 1 93 ? -5.587 16.565 3.238 1.00 96.31 93 LYS A CA 1
ATOM 715 C C . LYS A 1 93 ? -5.537 16.333 1.723 1.00 96.31 93 LYS A C 1
ATOM 717 O O . LYS A 1 93 ? -6.514 15.866 1.134 1.00 96.31 93 LYS A O 1
ATOM 722 N N . MET A 1 94 ? -4.424 16.684 1.079 1.00 94.50 94 MET A N 1
ATOM 723 C CA . MET A 1 94 ? -4.268 16.553 -0.373 1.00 94.50 94 MET A CA 1
ATOM 724 C C . MET A 1 94 ? -3.630 15.230 -0.796 1.00 94.50 94 MET A C 1
ATOM 726 O O . MET A 1 94 ? -3.835 14.817 -1.929 1.00 94.50 94 MET A O 1
ATOM 730 N N . ARG A 1 95 ? -2.905 14.539 0.092 1.00 93.75 95 ARG A N 1
ATOM 731 C CA . ARG A 1 95 ? -2.135 13.311 -0.208 1.00 93.75 95 ARG A CA 1
ATOM 732 C C . ARG A 1 95 ? -3.022 12.066 -0.219 1.00 93.75 95 ARG A C 1
ATOM 734 O O . ARG A 1 95 ? -2.697 11.064 0.418 1.00 93.75 95 ARG A O 1
ATOM 741 N N . ARG A 1 96 ? -4.179 12.166 -0.875 1.00 95.62 96 ARG A N 1
ATOM 742 C CA . ARG A 1 96 ? -5.243 11.166 -0.795 1.00 95.62 96 ARG A CA 1
ATOM 743 C C . ARG A 1 96 ? -4.943 9.948 -1.649 1.00 95.62 96 ARG A C 1
ATOM 745 O O . ARG A 1 96 ? -4.419 10.067 -2.753 1.00 95.62 96 ARG A O 1
ATOM 752 N N . PHE A 1 97 ? -5.305 8.787 -1.126 1.00 96.94 97 PHE A N 1
ATOM 753 C CA . PHE A 1 97 ? -5.215 7.524 -1.840 1.00 96.94 97 PHE A CA 1
ATOM 754 C C . PHE A 1 97 ? -6.298 6.561 -1.359 1.00 96.94 97 PHE A C 1
ATOM 756 O O . PHE A 1 97 ? -6.717 6.583 -0.196 1.00 96.94 97 PHE A O 1
ATOM 763 N N . ALA A 1 98 ? -6.735 5.694 -2.264 1.00 97.44 98 ALA A N 1
ATOM 764 C CA . ALA A 1 98 ? -7.681 4.635 -1.967 1.00 97.44 98 ALA A CA 1
ATOM 765 C C . ALA A 1 98 ? -6.943 3.352 -1.571 1.00 97.44 98 ALA A C 1
ATOM 767 O O . ALA A 1 98 ? -5.940 2.979 -2.182 1.00 97.44 98 ALA A O 1
ATOM 768 N N . LEU A 1 99 ? -7.500 2.644 -0.588 1.00 98.50 99 LEU A N 1
ATOM 769 C CA . LEU A 1 99 ? -7.228 1.229 -0.369 1.00 98.50 99 LEU A CA 1
ATOM 770 C C . LEU A 1 99 ? -8.343 0.423 -1.038 1.00 98.50 99 LEU A C 1
ATOM 772 O O . LEU A 1 99 ? -9.524 0.646 -0.758 1.00 98.50 99 LEU A O 1
ATOM 776 N N . ARG A 1 100 ? -7.978 -0.532 -1.894 1.00 98.25 100 ARG A N 1
ATOM 777 C CA . ARG A 1 100 ? -8.912 -1.525 -2.438 1.00 98.25 100 ARG A CA 1
ATOM 778 C C . ARG A 1 100 ? -8.627 -2.895 -1.847 1.00 98.25 100 ARG A C 1
ATOM 780 O O . ARG A 1 100 ? -7.468 -3.264 -1.666 1.00 98.25 100 ARG A O 1
ATOM 787 N N . VAL A 1 101 ? -9.692 -3.648 -1.591 1.00 98.12 101 VAL A N 1
ATOM 788 C CA . VAL A 1 101 ? -9.624 -5.065 -1.208 1.00 98.12 101 VAL A CA 1
ATOM 789 C C . VAL A 1 101 ? -10.389 -5.858 -2.250 1.00 98.12 101 VAL A C 1
ATOM 791 O O . VAL A 1 101 ? -11.587 -5.626 -2.418 1.00 98.12 101 VAL A O 1
ATOM 794 N N . ASN A 1 102 ? -9.705 -6.769 -2.944 1.00 96.06 102 ASN A N 1
ATOM 795 C CA . ASN A 1 102 ? -10.251 -7.496 -4.095 1.00 96.06 102 ASN A CA 1
ATOM 796 C C . ASN A 1 102 ? -10.867 -6.541 -5.137 1.00 96.06 102 ASN A C 1
ATOM 798 O O . ASN A 1 102 ? -12.019 -6.695 -5.524 1.00 96.06 102 ASN A O 1
ATOM 802 N N . ASP A 1 103 ? -10.096 -5.518 -5.522 1.00 93.81 103 ASP A N 1
ATOM 803 C CA . ASP A 1 103 ? -10.439 -4.465 -6.498 1.00 93.81 103 ASP A CA 1
ATOM 804 C C . ASP A 1 103 ? -11.613 -3.534 -6.128 1.00 93.81 103 ASP A C 1
ATOM 806 O O . ASP A 1 103 ? -11.866 -2.535 -6.794 1.00 93.81 103 ASP A O 1
ATOM 810 N N . VAL A 1 104 ? -12.281 -3.763 -4.997 1.00 97.62 104 VAL A N 1
ATOM 811 C CA . VAL A 1 104 ? -13.333 -2.861 -4.514 1.00 97.62 104 VAL A CA 1
ATOM 812 C C . VAL A 1 104 ? -12.716 -1.796 -3.592 1.00 97.62 104 VAL A C 1
ATOM 814 O O . VAL A 1 104 ? -12.129 -2.165 -2.567 1.00 97.62 104 VAL A O 1
ATOM 817 N N . PRO A 1 105 ? -12.825 -0.485 -3.878 1.00 97.50 105 PRO A N 1
ATOM 818 C CA . PRO A 1 105 ? -12.333 0.571 -2.987 1.00 97.50 105 PRO A CA 1
ATOM 819 C C . PRO A 1 105 ? -13.192 0.703 -1.722 1.00 97.50 105 PRO A C 1
ATOM 821 O O . PRO A 1 105 ? -14.350 0.287 -1.703 1.00 97.50 105 PRO A O 1
ATOM 824 N N . PHE A 1 106 ? -12.631 1.246 -0.642 1.00 98.38 106 PHE A N 1
ATOM 825 C CA . PHE A 1 106 ? -13.444 1.805 0.448 1.00 98.38 106 PHE A CA 1
ATOM 826 C C . PHE A 1 106 ? -14.048 3.149 0.025 1.00 98.38 106 PHE A C 1
ATOM 828 O O . PHE A 1 106 ? -13.479 3.842 -0.814 1.00 98.38 106 PHE A O 1
ATOM 835 N N . GLU A 1 107 ? -15.184 3.527 0.620 1.00 96.38 107 GLU A N 1
ATOM 836 C CA . GLU A 1 107 ? -15.791 4.847 0.384 1.00 96.38 107 GLU A CA 1
ATOM 837 C C . GLU A 1 107 ? -14.901 5.986 0.897 1.00 96.38 107 GLU A C 1
ATOM 839 O O . GLU A 1 107 ? -14.846 7.056 0.296 1.00 96.38 107 GLU A O 1
ATOM 844 N N . GLN A 1 108 ? -14.192 5.756 2.006 1.00 97.50 108 GLN A N 1
ATOM 845 C CA . GLN A 1 108 ? -13.264 6.724 2.581 1.00 97.50 108 GLN A CA 1
ATOM 846 C C . GLN A 1 108 ? -11.849 6.521 2.032 1.00 97.50 108 GLN A C 1
ATOM 848 O O . GLN A 1 108 ? -11.345 5.398 1.952 1.00 97.50 108 GLN A O 1
ATOM 853 N N . GLU A 1 109 ? -11.181 7.633 1.730 1.00 97.00 109 GLU A N 1
ATOM 854 C CA . GLU A 1 109 ? -9.767 7.675 1.352 1.00 97.00 109 GLU A CA 1
ATOM 855 C C . GLU A 1 109 ? -8.866 7.934 2.569 1.00 97.00 109 GLU A C 1
ATOM 857 O O . GLU A 1 109 ? -9.219 8.682 3.491 1.00 97.00 109 GLU A O 1
ATOM 862 N N . ALA A 1 110 ? -7.658 7.371 2.535 1.00 98.19 110 ALA A N 1
ATOM 863 C CA . ALA A 1 110 ? -6.586 7.722 3.462 1.00 98.19 110 ALA A CA 1
ATOM 864 C C . ALA A 1 110 ? -5.889 9.026 3.029 1.00 98.19 110 ALA A C 1
ATOM 866 O O . ALA A 1 110 ? -6.144 9.546 1.943 1.00 98.19 110 ALA A O 1
ATOM 867 N N . GLY A 1 111 ? -5.002 9.571 3.868 1.00 97.19 111 GLY A N 1
ATOM 868 C CA . GLY A 1 111 ? -4.264 10.804 3.556 1.00 97.19 111 GLY A CA 1
ATOM 869 C C . GLY A 1 111 ? -5.120 12.075 3.617 1.00 97.19 111 GLY A C 1
ATOM 870 O O . GLY A 1 111 ? -4.789 13.090 3.005 1.00 97.19 111 GLY A O 1
ATOM 871 N N . THR A 1 112 ? -6.235 12.022 4.350 1.00 97.38 112 THR A N 1
ATOM 872 C CA . THR A 1 112 ? -7.218 13.113 4.481 1.00 97.38 112 THR A CA 1
ATOM 873 C C . THR A 1 112 ? -7.216 13.757 5.872 1.00 97.38 112 THR A C 1
ATOM 875 O O . THR A 1 112 ? -8.058 14.609 6.167 1.00 97.38 112 THR A O 1
ATOM 878 N N . HIS A 1 113 ? -6.286 13.371 6.754 1.00 97.25 113 HIS A N 1
ATOM 879 C CA . HIS A 1 113 ? -6.315 13.797 8.154 1.00 97.25 113 HIS A CA 1
ATOM 880 C C . HIS A 1 113 ? -5.800 15.224 8.402 1.00 97.25 113 HIS A C 1
ATOM 882 O O . HIS A 1 113 ? -6.233 15.838 9.375 1.00 97.25 113 HIS A O 1
ATOM 888 N N . GLY A 1 114 ? -4.904 15.776 7.573 1.00 97.19 114 GLY A N 1
ATOM 889 C CA . GLY A 1 114 ? -4.407 17.155 7.719 1.00 97.19 114 GLY A CA 1
ATOM 890 C C . GLY A 1 114 ? -3.651 17.423 9.024 1.00 97.19 114 GLY A C 1
ATOM 891 O O . GLY A 1 114 ? -3.590 18.559 9.481 1.00 97.19 114 GLY A O 1
ATOM 892 N N . ARG A 1 115 ? -3.126 16.370 9.660 1.00 97.19 115 ARG A N 1
ATOM 893 C CA . ARG A 1 115 ? -2.309 16.457 10.885 1.00 97.19 115 ARG A CA 1
ATOM 894 C C . ARG A 1 115 ? -0.848 16.330 10.494 1.00 97.19 115 ARG A C 1
ATOM 896 O O . ARG A 1 115 ? -0.551 15.593 9.561 1.00 97.19 115 ARG A O 1
ATOM 903 N N . GLU A 1 116 ? 0.035 16.993 11.229 1.00 97.81 116 GLU A N 1
ATOM 904 C CA . GLU A 1 116 ? 1.470 16.862 10.998 1.00 97.81 116 GLU A CA 1
ATOM 905 C C . GLU A 1 116 ? 1.947 15.444 11.328 1.00 97.81 116 GLU A C 1
ATOM 907 O O . GLU A 1 116 ? 1.655 14.909 12.401 1.00 97.81 116 GLU A O 1
ATOM 912 N N . GLY A 1 117 ? 2.691 14.840 10.404 1.00 97.88 117 GLY A N 1
ATOM 913 C CA . GLY A 1 117 ? 3.265 13.513 10.586 1.00 97.88 117 GLY A CA 1
ATOM 914 C C . GLY A 1 117 ? 2.286 12.377 10.292 1.00 97.88 117 GLY A C 1
ATOM 915 O O . GLY A 1 117 ? 1.404 12.489 9.441 1.00 97.88 117 GLY A O 1
ATOM 916 N N . PHE A 1 118 ? 2.505 11.237 10.949 1.00 98.25 118 PHE A N 1
ATOM 917 C CA . PHE A 1 118 ? 1.778 9.998 10.679 1.00 98.25 118 PHE A CA 1
ATOM 918 C C . PHE A 1 118 ? 0.551 9.847 11.564 1.00 98.25 118 PHE A C 1
ATOM 920 O O . PHE A 1 118 ? 0.649 9.978 12.786 1.00 98.25 118 PHE A O 1
ATOM 927 N N . ALA A 1 119 ? -0.579 9.463 10.977 1.00 98.19 119 ALA A N 1
ATOM 928 C CA . ALA A 1 119 ? -1.791 9.240 11.744 1.00 98.19 119 ALA A CA 1
ATOM 929 C C . ALA A 1 119 ? -2.670 8.119 11.179 1.00 98.19 119 ALA A C 1
ATOM 931 O O . ALA A 1 119 ? -2.729 7.915 9.970 1.00 98.19 119 ALA A O 1
ATOM 932 N N . TRP A 1 120 ? -3.364 7.413 12.076 1.00 98.50 120 TRP A N 1
ATOM 933 C CA . TRP A 1 120 ? -4.345 6.386 11.724 1.00 98.50 120 TRP A CA 1
ATOM 934 C C . TRP A 1 120 ? -5.673 7.011 11.282 1.00 98.50 120 TRP A C 1
ATOM 936 O O . TRP A 1 120 ? -6.141 7.985 11.884 1.00 98.50 120 TRP A O 1
ATOM 946 N N . GLN A 1 121 ? -6.282 6.424 10.253 1.00 98.38 121 GLN A N 1
ATOM 947 C CA . GLN A 1 121 ? -7.640 6.697 9.790 1.00 98.38 121 GLN A CA 1
ATOM 948 C C . GLN A 1 121 ? -8.369 5.372 9.553 1.00 98.38 121 GLN A C 1
ATOM 950 O O . GLN A 1 121 ? -7.842 4.496 8.868 1.00 98.38 121 GLN A O 1
ATOM 955 N N . LEU A 1 122 ? -9.571 5.225 10.109 1.00 98.56 122 LEU A N 1
ATOM 956 C CA . LEU A 1 122 ? -10.470 4.121 9.777 1.00 98.56 122 LEU A CA 1
ATOM 957 C C . LEU A 1 122 ? -11.099 4.407 8.413 1.00 98.56 122 LEU A C 1
ATOM 959 O O . LEU A 1 122 ? -11.775 5.419 8.265 1.00 98.56 122 LEU A O 1
ATOM 963 N N . LEU A 1 123 ? -10.905 3.520 7.438 1.00 98.44 123 LEU A N 1
ATOM 964 C CA . LEU A 1 123 ? -11.531 3.659 6.117 1.00 98.44 123 LEU A CA 1
ATOM 965 C C . LEU A 1 123 ? -12.917 3.010 6.053 1.00 98.44 123 LEU A C 1
ATOM 967 O O . LEU A 1 123 ? -13.758 3.385 5.238 1.00 98.44 123 LEU A O 1
ATOM 971 N N . GLY A 1 124 ? -13.168 2.034 6.923 1.00 98.00 124 GLY A N 1
ATOM 972 C CA . GLY A 1 124 ? -14.452 1.355 7.027 1.00 98.00 124 GLY A CA 1
ATOM 973 C C . GLY A 1 124 ? -14.304 -0.099 7.441 1.00 98.00 124 GLY A C 1
ATOM 974 O O . GLY A 1 124 ? -13.222 -0.553 7.825 1.00 98.00 124 GLY A O 1
ATOM 975 N N . ARG A 1 125 ? -15.420 -0.825 7.361 1.00 97.81 125 ARG A N 1
ATOM 976 C CA . ARG A 1 125 ? -15.489 -2.264 7.615 1.00 97.81 125 ARG A CA 1
ATOM 977 C C . ARG A 1 125 ? -15.892 -3.014 6.349 1.00 97.81 125 ARG A C 1
ATOM 979 O O . ARG A 1 125 ? -16.521 -2.435 5.461 1.00 97.81 125 ARG A O 1
ATOM 986 N N . ARG A 1 126 ? -15.483 -4.274 6.232 1.00 96.69 126 ARG A N 1
ATOM 987 C CA . ARG A 1 126 ? -15.814 -5.138 5.098 1.00 96.69 126 ARG A CA 1
ATOM 988 C C . ARG A 1 126 ? -15.924 -6.591 5.532 1.00 96.69 126 ARG A C 1
ATOM 990 O O . ARG A 1 126 ? -14.985 -7.143 6.106 1.00 96.69 126 ARG A O 1
ATOM 997 N N . ALA A 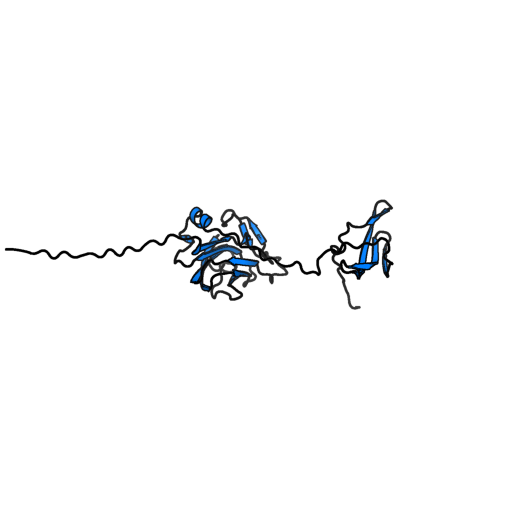1 127 ? -17.027 -7.224 5.145 1.00 97.38 127 ALA A N 1
ATOM 998 C CA . ALA A 1 127 ? -17.187 -8.666 5.236 1.00 97.38 127 ALA A CA 1
ATOM 999 C C . ALA A 1 127 ? -16.283 -9.362 4.210 1.00 97.38 127 ALA A C 1
ATOM 1001 O O . ALA A 1 127 ? -16.379 -9.107 3.009 1.00 97.38 127 ALA A O 1
ATOM 1002 N N . LEU A 1 128 ? -15.406 -10.238 4.690 1.00 96.88 128 LEU A N 1
ATOM 1003 C CA . LEU A 1 128 ? -14.471 -11.015 3.884 1.00 96.88 128 LEU A CA 1
ATOM 1004 C C . LEU A 1 128 ? -14.543 -12.489 4.289 1.00 96.88 128 LEU A C 1
ATOM 1006 O O . LEU A 1 128 ? -14.805 -12.824 5.446 1.00 96.88 128 LEU A O 1
ATOM 1010 N N . ALA A 1 129 ? -14.330 -13.377 3.322 1.00 96.56 129 ALA A N 1
ATOM 1011 C CA . ALA A 1 129 ? -14.170 -14.801 3.589 1.00 96.56 129 ALA A CA 1
ATOM 1012 C C . ALA A 1 129 ? -12.788 -15.087 4.205 1.00 96.56 129 ALA A C 1
ATOM 1014 O O . ALA A 1 129 ? -11.908 -14.232 4.214 1.00 96.56 129 ALA A O 1
ATOM 1015 N N . ALA A 1 130 ? -12.592 -16.302 4.717 1.00 95.38 130 ALA A N 1
ATOM 1016 C CA . ALA A 1 130 ? -11.240 -16.782 4.988 1.00 95.38 130 ALA A CA 1
ATOM 1017 C C . ALA A 1 130 ? -10.498 -16.988 3.658 1.00 95.38 130 ALA A C 1
ATOM 1019 O O . ALA A 1 130 ? -11.114 -17.373 2.661 1.00 95.38 130 ALA A O 1
ATOM 1020 N N . GLY A 1 131 ? -9.179 -16.815 3.663 1.00 94.19 131 GLY A N 1
ATOM 1021 C CA . GLY A 1 131 ? -8.326 -17.065 2.506 1.00 94.19 131 GLY A CA 1
ATOM 1022 C C . GLY A 1 131 ? -7.598 -15.826 2.003 1.00 94.19 131 GLY A C 1
ATOM 1023 O O . GLY A 1 131 ? -7.324 -14.889 2.751 1.00 94.19 131 GLY A O 1
ATOM 1024 N N . ASP A 1 132 ? -7.199 -15.875 0.736 1.00 95.00 132 ASP A N 1
ATOM 1025 C CA . ASP A 1 132 ? -6.355 -14.856 0.125 1.00 95.00 132 ASP A CA 1
ATOM 1026 C C . ASP A 1 132 ? -7.165 -13.653 -0.369 1.00 95.00 132 ASP A C 1
ATOM 1028 O O . ASP A 1 132 ? -8.171 -13.795 -1.064 1.00 95.00 132 ASP A O 1
ATOM 1032 N N . HIS A 1 133 ? -6.662 -12.460 -0.063 1.00 96.44 133 HIS A N 1
ATOM 1033 C CA . HIS A 1 133 ? -7.209 -11.188 -0.513 1.00 96.44 133 HIS A CA 1
ATOM 1034 C C . HIS A 1 133 ? -6.106 -10.300 -1.080 1.00 96.44 133 HIS A C 1
ATOM 1036 O O . HIS A 1 133 ? -4.978 -10.277 -0.579 1.00 96.44 133 HIS A O 1
ATOM 1042 N N . LEU A 1 134 ? -6.446 -9.552 -2.127 1.00 96.88 134 LEU A N 1
ATOM 1043 C CA . LEU A 1 134 ? -5.545 -8.587 -2.740 1.00 96.88 134 LEU A CA 1
ATOM 1044 C C . LEU A 1 134 ? -5.768 -7.213 -2.115 1.00 96.88 134 LEU A C 1
ATOM 1046 O O . LEU A 1 134 ? -6.897 -6.723 -2.112 1.00 96.88 134 LEU A O 1
ATOM 1050 N N . LEU A 1 135 ? -4.698 -6.596 -1.622 1.00 98.00 135 LEU A N 1
ATOM 1051 C CA . LEU A 1 135 ? -4.685 -5.202 -1.197 1.00 98.00 135 LEU A CA 1
ATOM 1052 C C . LEU A 1 135 ? -4.007 -4.358 -2.269 1.00 98.00 135 LEU A C 1
ATOM 1054 O O . LEU A 1 135 ? -2.932 -4.716 -2.752 1.00 98.00 135 LEU A O 1
ATOM 1058 N N . VAL A 1 136 ? -4.634 -3.237 -2.613 1.00 97.62 136 VAL A N 1
ATOM 1059 C CA . VAL A 1 136 ? -4.150 -2.315 -3.644 1.00 97.62 136 VAL A CA 1
ATOM 1060 C C . VAL A 1 136 ? -4.175 -0.888 -3.106 1.00 97.62 136 VAL A C 1
ATOM 1062 O O . VAL A 1 136 ? -5.208 -0.442 -2.604 1.00 97.62 136 VAL A O 1
ATOM 1065 N N . LEU A 1 137 ? -3.053 -0.178 -3.219 1.00 97.75 137 LEU A N 1
ATOM 1066 C CA . LEU A 1 137 ? -2.937 1.250 -2.924 1.00 97.75 137 LEU A CA 1
ATOM 1067 C C . LEU A 1 137 ? -2.936 2.043 -4.228 1.00 97.75 137 LEU A C 1
ATOM 1069 O O . LEU A 1 137 ? -2.042 1.875 -5.058 1.00 97.75 137 LEU A O 1
ATOM 1073 N N . HIS A 1 138 ? -3.911 2.935 -4.366 1.00 95.25 138 HIS A N 1
ATOM 1074 C CA . HIS A 1 138 ? -4.110 3.739 -5.566 1.00 95.25 138 HIS A CA 1
ATOM 1075 C C . HIS A 1 138 ? -4.078 5.230 -5.225 1.00 95.25 138 HIS A C 1
ATOM 1077 O O . HIS A 1 138 ? -4.917 5.697 -4.453 1.00 95.25 138 HIS A O 1
ATOM 1083 N N . ASP A 1 139 ? -3.132 5.985 -5.790 1.00 93.62 139 ASP A N 1
ATOM 1084 C CA . ASP A 1 139 ? -3.047 7.442 -5.603 1.00 93.62 139 ASP A CA 1
ATOM 1085 C C . ASP A 1 139 ? -4.139 8.144 -6.418 1.00 93.62 139 ASP A C 1
ATOM 1087 O O . ASP A 1 139 ? -4.024 8.344 -7.628 1.00 93.62 139 ASP A O 1
ATOM 1091 N N . THR A 1 140 ? -5.224 8.503 -5.737 1.00 91.56 140 THR A N 1
ATOM 1092 C CA . THR A 1 140 ? -6.410 9.108 -6.348 1.00 91.56 140 THR A CA 1
ATOM 1093 C C . THR A 1 140 ? -6.233 10.596 -6.603 1.00 91.56 140 THR A C 1
ATOM 1095 O O . THR A 1 140 ? -6.789 11.129 -7.565 1.00 91.56 140 THR A O 1
ATOM 1098 N N . ALA A 1 141 ? -5.460 11.285 -5.761 1.00 87.19 141 ALA A N 1
ATOM 1099 C CA . ALA A 1 141 ? -5.243 12.721 -5.881 1.00 87.19 141 ALA A CA 1
ATOM 1100 C C . ALA A 1 141 ? -4.094 13.077 -6.833 1.00 87.19 141 ALA A C 1
ATOM 1102 O O . ALA A 1 141 ? -3.988 14.240 -7.229 1.00 87.19 141 ALA A O 1
ATOM 1103 N N . ARG A 1 142 ? -3.234 12.107 -7.182 1.00 84.75 142 ARG A N 1
ATOM 1104 C CA . ARG A 1 142 ? -1.964 12.333 -7.900 1.00 84.75 142 ARG A CA 1
ATOM 1105 C C . ARG A 1 142 ? -1.120 13.401 -7.211 1.00 84.75 142 ARG A C 1
ATOM 1107 O O . ARG A 1 142 ? -0.487 14.245 -7.845 1.00 84.75 142 ARG A O 1
ATOM 1114 N N . ALA A 1 143 ? -1.180 13.388 -5.888 1.00 84.81 143 ALA A N 1
ATOM 1115 C CA . ALA A 1 143 ? -0.612 14.407 -5.022 1.00 84.81 143 ALA A CA 1
ATOM 1116 C C . ALA A 1 143 ? 0.253 13.748 -3.948 1.00 84.81 143 ALA A C 1
ATOM 1118 O O . ALA A 1 143 ? 0.212 14.129 -2.777 1.00 84.81 143 ALA A O 1
ATOM 1119 N N . TYR A 1 144 ? 1.063 12.780 -4.381 1.00 89.94 144 TYR A N 1
ATOM 1120 C CA . TYR A 1 144 ? 2.085 12.116 -3.580 1.00 89.94 144 TYR A CA 1
ATOM 1121 C C . TYR A 1 144 ? 1.480 11.315 -2.427 1.00 89.94 144 TYR A C 1
ATOM 1123 O O . TYR A 1 144 ? 1.772 11.601 -1.264 1.00 89.94 144 TYR A O 1
ATOM 1131 N N . GLY A 1 145 ? 0.622 10.333 -2.736 1.00 94.06 145 GLY A N 1
ATOM 1132 C CA . GLY A 1 145 ? 0.065 9.414 -1.737 1.00 94.06 145 GLY A CA 1
ATOM 1133 C C . GLY A 1 145 ? 1.150 8.816 -0.827 1.00 94.06 145 GLY A C 1
ATOM 1134 O O . GLY A 1 145 ? 2.272 8.552 -1.272 1.00 94.06 145 GLY A O 1
ATOM 1135 N N . ARG A 1 146 ? 0.841 8.648 0.470 1.00 96.88 146 ARG A N 1
ATOM 1136 C CA . ARG A 1 146 ? 1.797 8.175 1.495 1.00 96.88 146 ARG A CA 1
ATOM 1137 C C . ARG A 1 146 ? 1.163 7.152 2.416 1.00 96.88 146 ARG A C 1
ATOM 1139 O O . ARG A 1 146 ? 0.377 7.524 3.285 1.00 96.88 146 ARG A O 1
ATOM 1146 N N . CYS A 1 147 ? 1.547 5.893 2.276 1.00 98.44 147 CYS A N 1
ATOM 1147 C CA . CYS A 1 147 ? 1.045 4.811 3.111 1.00 98.44 147 CYS A CA 1
ATOM 1148 C C . CYS A 1 147 ? 2.178 4.243 3.960 1.00 98.44 147 CYS A C 1
ATOM 1150 O O . CYS A 1 147 ? 3.194 3.827 3.419 1.00 98.44 147 CYS A O 1
ATOM 1152 N N . ASP A 1 148 ? 1.989 4.230 5.274 1.00 98.69 148 ASP A N 1
ATOM 1153 C CA . ASP A 1 148 ? 2.914 3.660 6.256 1.00 98.69 148 ASP A CA 1
ATOM 1154 C C . ASP A 1 148 ? 2.533 2.214 6.556 1.00 98.69 148 ASP A C 1
ATOM 1156 O O . ASP A 1 148 ? 3.282 1.293 6.269 1.00 98.69 148 ASP A O 1
ATOM 1160 N N . ALA A 1 149 ? 1.310 2.000 7.039 1.00 98.56 149 ALA A N 1
ATOM 1161 C CA . ALA A 1 149 ? 0.862 0.678 7.445 1.00 98.56 149 ALA A CA 1
ATOM 1162 C C . ALA A 1 149 ? -0.652 0.515 7.315 1.00 98.56 149 ALA A C 1
ATOM 1164 O O . ALA A 1 149 ? -1.410 1.489 7.351 1.00 98.56 149 ALA A O 1
ATOM 1165 N N . ILE A 1 150 ? -1.095 -0.735 7.216 1.00 98.69 150 ILE A N 1
ATOM 1166 C CA . ILE A 1 150 ? -2.504 -1.127 7.205 1.00 98.69 150 ILE A CA 1
ATOM 1167 C C . ILE A 1 150 ? -2.755 -2.032 8.405 1.00 98.69 150 ILE A C 1
ATOM 1169 O O . ILE A 1 150 ? -2.090 -3.052 8.577 1.00 98.69 150 ILE A O 1
ATOM 1173 N N . PHE A 1 151 ? -3.728 -1.669 9.232 1.00 98.50 151 PHE A N 1
ATOM 1174 C CA . PHE A 1 151 ? -4.162 -2.458 10.374 1.00 98.50 151 PHE A CA 1
ATOM 1175 C C . PHE A 1 151 ? -5.566 -2.999 10.113 1.00 98.50 151 PHE A C 1
ATOM 1177 O O . PHE A 1 151 ? -6.515 -2.239 9.913 1.00 98.50 151 PHE A O 1
ATOM 1184 N N . ILE A 1 152 ? -5.680 -4.323 10.090 1.00 97.94 152 ILE A N 1
ATOM 1185 C CA . ILE A 1 152 ? -6.897 -5.050 9.733 1.00 97.94 152 ILE A CA 1
ATOM 1186 C C . ILE A 1 152 ? -7.331 -5.843 10.960 1.00 97.94 152 ILE A C 1
ATOM 1188 O O . ILE A 1 152 ? -6.544 -6.633 11.478 1.00 97.94 152 ILE A O 1
ATOM 1192 N N . THR A 1 153 ? -8.558 -5.647 11.446 1.00 97.50 153 THR A N 1
ATOM 1193 C CA . THR A 1 153 ? -9.030 -6.304 12.677 1.00 97.50 153 THR A CA 1
ATOM 1194 C C . THR A 1 153 ? -10.509 -6.669 12.631 1.00 97.50 153 THR A C 1
ATOM 1196 O O . THR A 1 153 ? -11.312 -5.913 12.099 1.00 97.50 153 THR A O 1
ATOM 1199 N N . ARG A 1 154 ? -10.900 -7.804 13.224 1.00 95.81 154 ARG A N 1
ATOM 1200 C CA . ARG A 1 154 ? -12.319 -8.138 13.484 1.00 95.81 154 ARG A CA 1
ATOM 1201 C C . ARG A 1 154 ? -12.864 -7.519 14.767 1.00 95.81 154 ARG A C 1
ATOM 1203 O O . ARG A 1 154 ? -14.065 -7.558 15.007 1.00 95.81 154 ARG A O 1
ATOM 1210 N N . THR A 1 155 ? -11.985 -6.976 15.600 1.00 93.06 155 THR A N 1
ATOM 1211 C CA . THR A 1 155 ? -12.338 -6.385 16.895 1.00 93.06 155 THR A CA 1
ATOM 1212 C C . THR A 1 155 ? -12.635 -4.890 16.755 1.00 93.06 155 THR A C 1
ATOM 1214 O O . THR A 1 155 ? -12.420 -4.301 15.699 1.00 93.06 155 THR A O 1
ATOM 1217 N N . ASP A 1 156 ? -13.054 -4.249 17.844 1.00 90.00 156 ASP A N 1
ATOM 1218 C CA . ASP A 1 156 ? -13.229 -2.790 17.908 1.00 90.00 156 ASP A CA 1
ATOM 1219 C C . ASP A 1 156 ? -11.959 -2.061 18.380 1.00 90.00 156 ASP A C 1
ATOM 1221 O O . ASP A 1 156 ? -12.012 -0.969 18.947 1.00 90.00 156 ASP A O 1
ATOM 1225 N N . LYS A 1 157 ? -10.785 -2.683 18.215 1.00 93.50 157 LYS A N 1
ATOM 1226 C CA . LYS A 1 157 ? -9.513 -2.097 18.646 1.00 93.50 157 LYS A CA 1
ATOM 1227 C C . LYS A 1 157 ? -9.066 -1.001 17.683 1.00 93.50 157 LYS A C 1
ATOM 1229 O O . LYS A 1 157 ? -8.823 -1.260 16.508 1.00 93.50 157 LYS A O 1
ATOM 1234 N N . ASP A 1 158 ? -8.881 0.199 18.226 1.00 96.00 158 ASP A N 1
ATOM 1235 C CA . ASP A 1 158 ? -8.214 1.310 17.549 1.00 96.00 158 ASP A CA 1
ATOM 1236 C C . ASP A 1 158 ? -6.684 1.132 17.647 1.00 96.00 158 ASP A C 1
ATOM 1238 O O . ASP A 1 158 ? -6.149 1.107 18.769 1.00 96.00 158 ASP A O 1
ATOM 1242 N N . PRO A 1 159 ? -5.958 1.025 16.515 1.00 97.31 159 PRO A N 1
ATOM 1243 C CA . PRO A 1 159 ? -4.503 0.889 16.521 1.00 97.31 159 PRO A CA 1
ATOM 1244 C C . PRO A 1 159 ? -3.781 2.077 17.177 1.00 97.31 159 PRO A C 1
ATOM 1246 O O . PRO A 1 159 ? -2.677 1.902 17.688 1.00 97.31 159 PRO A O 1
ATOM 1249 N N . GLY A 1 160 ? -4.395 3.263 17.231 1.00 96.12 160 GLY A N 1
ATOM 1250 C CA . GLY A 1 160 ? -3.871 4.446 17.917 1.00 96.12 160 GLY A CA 1
ATOM 1251 C C . GLY A 1 160 ? -3.784 4.313 19.440 1.00 96.12 160 GLY A C 1
ATOM 1252 O O . GLY A 1 160 ? -3.033 5.051 20.072 1.00 96.12 160 GLY A O 1
ATOM 1253 N N . THR A 1 161 ? -4.501 3.355 20.035 1.00 96.38 161 THR A N 1
ATOM 1254 C CA . THR A 1 161 ? -4.436 3.058 21.480 1.00 96.38 161 THR A CA 1
ATOM 1255 C C . THR A 1 161 ? -3.408 1.982 21.835 1.00 96.38 161 THR A C 1
ATOM 1257 O O . THR A 1 161 ? -3.167 1.715 23.014 1.00 96.38 161 THR A O 1
ATOM 1260 N N . LEU A 1 162 ? -2.800 1.341 20.833 1.00 95.69 162 LEU A N 1
ATOM 1261 C CA . LEU A 1 162 ? -1.823 0.276 21.023 1.00 95.69 162 LEU A CA 1
ATOM 1262 C C . LEU A 1 162 ? -0.406 0.856 21.087 1.00 95.69 162 LEU A C 1
ATOM 1264 O O . LEU A 1 162 ? -0.016 1.704 20.288 1.00 95.69 162 LEU A O 1
ATOM 1268 N N . SER A 1 163 ? 0.406 0.351 22.013 1.00 95.25 163 SER A N 1
ATOM 1269 C CA . SER A 1 163 ? 1.841 0.648 22.035 1.00 95.25 163 SER A CA 1
ATOM 1270 C C . SER A 1 163 ? 2.551 0.077 20.803 1.00 95.25 163 SER A C 1
ATOM 1272 O O . SER A 1 163 ? 2.131 -0.935 20.235 1.00 95.25 163 SER A O 1
ATOM 1274 N N . GLY A 1 164 ? 3.706 0.649 20.451 1.00 92.44 164 GLY A N 1
ATOM 1275 C CA . GLY A 1 164 ? 4.543 0.126 19.365 1.00 92.44 164 GLY A CA 1
ATOM 1276 C C . GLY A 1 164 ? 4.919 -1.350 19.553 1.00 92.44 164 GLY A C 1
ATOM 1277 O O . GLY A 1 164 ? 4.903 -2.119 18.600 1.00 92.44 164 GLY A O 1
ATOM 1278 N N . ALA A 1 165 ? 5.163 -1.796 20.791 1.00 94.19 165 ALA A N 1
ATOM 1279 C CA . ALA A 1 165 ? 5.435 -3.206 21.074 1.00 94.19 165 ALA A CA 1
ATOM 1280 C C . ALA A 1 165 ? 4.220 -4.116 20.814 1.00 94.19 165 ALA A C 1
ATOM 1282 O O . ALA A 1 165 ? 4.396 -5.245 20.362 1.00 94.19 165 ALA A O 1
ATOM 1283 N N . GLN A 1 166 ? 2.997 -3.648 21.086 1.00 94.75 166 GLN A N 1
ATOM 1284 C CA . GLN A 1 166 ? 1.774 -4.398 20.776 1.00 94.75 166 GLN A CA 1
ATOM 1285 C C . GLN A 1 166 ? 1.538 -4.467 19.267 1.00 94.75 166 GLN A C 1
ATOM 1287 O O . GLN A 1 166 ? 1.287 -5.553 18.757 1.00 94.75 166 GLN A O 1
ATOM 1292 N N . LEU A 1 167 ? 1.689 -3.343 18.561 1.00 95.56 167 LEU A N 1
ATOM 1293 C CA . LEU A 1 167 ? 1.602 -3.285 17.100 1.00 95.56 167 LEU A CA 1
ATOM 1294 C C . LEU A 1 167 ? 2.626 -4.220 16.439 1.00 95.56 167 LEU A C 1
ATOM 1296 O O . LEU A 1 167 ? 2.265 -5.017 15.579 1.00 95.56 167 LEU A O 1
ATOM 1300 N N . ASN A 1 168 ? 3.875 -4.222 16.917 1.00 94.31 168 ASN A N 1
ATOM 1301 C CA . ASN A 1 168 ? 4.935 -5.086 16.392 1.00 94.31 168 ASN A CA 1
ATOM 1302 C C . ASN A 1 168 ? 4.612 -6.584 16.497 1.00 94.31 168 ASN A C 1
ATOM 1304 O O . ASN A 1 168 ? 5.014 -7.344 15.621 1.00 94.31 168 ASN A O 1
ATOM 1308 N N . ARG A 1 169 ? 3.890 -7.026 17.537 1.00 94.38 169 ARG A N 1
ATOM 1309 C CA . ARG A 1 169 ? 3.477 -8.438 17.683 1.00 94.38 169 ARG A CA 1
ATOM 1310 C C . ARG A 1 169 ? 2.393 -8.856 16.691 1.00 94.38 169 ARG A C 1
ATOM 1312 O O . ARG A 1 169 ? 2.197 -10.047 16.493 1.00 94.38 169 ARG A O 1
ATOM 1319 N N . LEU A 1 170 ? 1.681 -7.890 16.115 1.00 95.19 170 LEU A N 1
ATOM 1320 C CA . LEU A 1 170 ? 0.617 -8.110 15.135 1.00 95.19 170 LEU A CA 1
ATOM 1321 C C . LEU A 1 170 ? 1.147 -8.019 13.701 1.00 95.19 170 LEU A C 1
ATOM 1323 O O . LEU A 1 170 ? 0.384 -8.233 12.763 1.00 95.19 170 LEU A O 1
ATOM 1327 N N . ARG A 1 171 ? 2.434 -7.682 13.519 1.00 95.56 171 ARG A N 1
ATOM 1328 C CA . ARG A 1 171 ? 3.043 -7.567 12.196 1.00 95.56 171 ARG A CA 1
ATOM 1329 C C . ARG A 1 171 ? 3.015 -8.899 11.471 1.00 95.56 171 ARG A C 1
ATOM 1331 O O . ARG A 1 171 ? 3.522 -9.901 11.971 1.00 95.56 171 ARG A O 1
ATOM 1338 N N . VAL A 1 172 ? 2.496 -8.866 10.254 1.00 94.19 172 VAL A N 1
ATOM 1339 C CA . VAL A 1 172 ? 2.539 -9.980 9.315 1.00 94.19 172 VAL A CA 1
ATOM 1340 C C . VAL A 1 172 ? 3.310 -9.546 8.081 1.00 94.19 172 VAL A C 1
ATOM 1342 O O . VAL A 1 172 ? 3.135 -8.437 7.581 1.00 94.19 172 VAL A O 1
ATOM 1345 N N . ARG A 1 173 ? 4.160 -10.438 7.569 1.00 92.38 173 ARG A N 1
ATOM 1346 C CA . ARG A 1 173 ? 4.753 -10.257 6.244 1.00 92.38 173 ARG A CA 1
ATOM 1347 C C . ARG A 1 173 ? 3.781 -10.812 5.201 1.00 92.38 173 ARG A C 1
ATOM 1349 O O . ARG A 1 173 ? 3.430 -11.993 5.304 1.00 92.38 173 ARG A O 1
ATOM 1356 N N . PRO A 1 174 ? 3.341 -10.008 4.218 1.00 90.88 174 PRO A N 1
ATOM 1357 C CA . PRO A 1 174 ? 2.512 -10.489 3.121 1.00 90.88 174 PRO A CA 1
ATOM 1358 C C . PRO A 1 174 ? 3.151 -11.681 2.405 1.00 90.88 174 PRO A C 1
ATOM 1360 O O . PRO A 1 174 ? 4.372 -11.757 2.243 1.00 90.88 174 PRO A O 1
ATOM 1363 N N . LYS A 1 175 ? 2.327 -12.635 1.965 1.00 84.25 175 LYS A N 1
ATOM 1364 C CA . LYS A 1 175 ? 2.831 -13.796 1.226 1.00 84.25 175 LYS A CA 1
ATOM 1365 C C . LYS A 1 175 ? 3.078 -13.407 -0.226 1.00 84.25 175 LYS A C 1
ATOM 1367 O O . LYS A 1 175 ? 2.167 -12.924 -0.895 1.00 84.25 175 LYS A O 1
ATOM 1372 N N . ALA A 1 176 ? 4.255 -13.744 -0.748 1.00 87.06 176 ALA A N 1
ATOM 1373 C CA . ALA A 1 176 ? 4.564 -13.536 -2.157 1.00 87.06 176 ALA A CA 1
ATOM 1374 C C . ALA A 1 176 ? 3.552 -14.260 -3.070 1.00 87.06 176 ALA A C 1
ATOM 1376 O O . ALA A 1 176 ? 3.262 -15.452 -2.910 1.00 87.06 176 ALA A O 1
ATOM 1377 N N . LEU A 1 177 ? 2.999 -13.526 -4.029 1.00 83.25 177 LEU A N 1
ATOM 1378 C CA . LEU A 1 177 ? 2.363 -14.032 -5.235 1.00 83.25 177 LEU A CA 1
ATOM 1379 C C . LEU A 1 177 ? 3.461 -14.548 -6.163 1.00 83.25 177 LEU A C 1
ATOM 1381 O O . LEU A 1 177 ? 4.389 -13.820 -6.512 1.00 83.25 177 LEU A O 1
ATOM 1385 N N . ARG A 1 178 ? 3.369 -15.806 -6.583 1.00 79.12 178 ARG A N 1
ATOM 1386 C CA . ARG A 1 178 ? 4.244 -16.313 -7.640 1.00 79.12 178 ARG A CA 1
ATOM 1387 C C . ARG A 1 178 ? 3.691 -15.825 -8.968 1.00 79.12 178 ARG A C 1
ATOM 1389 O O . ARG A 1 178 ? 2.716 -16.377 -9.465 1.00 79.12 178 ARG A O 1
ATOM 1396 N N . VAL A 1 179 ? 4.295 -14.779 -9.513 1.00 66.75 179 VAL A N 1
ATOM 1397 C CA . VAL A 1 179 ? 4.039 -14.370 -10.891 1.00 66.75 179 VAL A CA 1
ATOM 1398 C C . VAL A 1 179 ? 4.948 -15.226 -11.759 1.00 66.75 179 VAL A C 1
ATOM 1400 O O . VAL A 1 179 ? 6.160 -15.245 -11.551 1.00 66.75 179 VAL A O 1
ATOM 1403 N N . ALA A 1 180 ? 4.363 -16.002 -12.671 1.00 63.41 180 ALA A N 1
ATOM 1404 C CA . ALA A 1 180 ? 5.154 -16.651 -13.703 1.00 63.41 180 ALA A CA 1
ATOM 1405 C C . ALA A 1 180 ? 5.833 -15.541 -14.508 1.00 63.41 180 ALA A C 1
ATOM 1407 O O . ALA A 1 180 ? 5.145 -14.636 -14.982 1.00 63.41 180 ALA A O 1
ATOM 1408 N N . GLU A 1 181 ? 7.161 -15.577 -14.628 1.00 56.34 181 GLU A N 1
ATOM 1409 C CA . GLU A 1 181 ? 7.833 -14.644 -15.528 1.00 56.34 181 GLU A CA 1
ATOM 1410 C C . GLU A 1 181 ? 7.205 -14.782 -16.915 1.00 56.34 181 GLU A C 1
ATOM 1412 O O . GLU A 1 181 ? 7.094 -15.923 -17.393 1.00 56.34 181 GLU A O 1
ATOM 1417 N N . PRO A 1 182 ? 6.764 -13.675 -17.544 1.00 53.59 182 PRO A N 1
ATOM 1418 C CA . PRO A 1 182 ? 6.234 -13.751 -18.892 1.00 53.59 182 PRO A CA 1
ATOM 1419 C C . PRO A 1 182 ? 7.285 -14.437 -19.765 1.00 53.59 182 PRO A C 1
ATOM 1421 O O . PRO A 1 182 ? 8.445 -14.023 -19.760 1.00 53.59 182 PRO A O 1
ATOM 1424 N N . GLU A 1 183 ? 6.900 -15.486 -20.501 1.00 50.53 183 GLU A N 1
ATOM 1425 C CA . GLU A 1 183 ? 7.820 -16.230 -21.383 1.00 50.53 183 GLU A CA 1
ATOM 1426 C C . GLU A 1 183 ? 8.630 -15.295 -22.295 1.00 50.53 183 GLU A C 1
ATOM 1428 O O . GLU A 1 183 ? 9.789 -15.571 -22.587 1.00 50.53 183 GLU A O 1
ATOM 1433 N N . ALA A 1 184 ? 8.045 -14.148 -22.656 1.00 46.69 184 ALA A N 1
ATOM 1434 C CA . ALA A 1 184 ? 8.629 -13.104 -23.490 1.00 46.69 184 ALA A CA 1
ATOM 1435 C C . ALA A 1 184 ? 9.924 -12.451 -22.954 1.00 46.69 184 ALA A C 1
ATOM 1437 O O . ALA A 1 184 ? 10.587 -11.766 -23.728 1.00 46.69 184 ALA A O 1
ATOM 1438 N N . PHE A 1 185 ? 10.297 -12.639 -21.680 1.00 46.00 185 PHE A N 1
ATOM 1439 C CA . PHE A 1 185 ? 11.503 -12.028 -21.087 1.00 46.00 185 PHE A CA 1
ATOM 1440 C C . PHE A 1 185 ? 12.583 -13.029 -20.672 1.00 46.00 185 PHE A C 1
ATOM 1442 O O . PHE A 1 185 ? 13.581 -12.644 -20.062 1.00 46.00 185 PHE A O 1
ATOM 1449 N N . ARG A 1 186 ? 12.424 -14.313 -21.003 1.00 52.50 186 ARG A N 1
ATOM 1450 C CA . ARG A 1 186 ? 13.468 -15.298 -20.717 1.00 52.50 186 ARG A CA 1
ATOM 1451 C C . ARG A 1 186 ? 14.591 -15.140 -21.730 1.00 52.50 186 ARG A C 1
ATOM 1453 O O . ARG A 1 186 ? 14.376 -15.334 -22.926 1.00 52.50 186 ARG A O 1
ATOM 1460 N N . SER A 1 187 ? 15.789 -14.807 -21.254 1.00 52.31 187 SER A N 1
ATOM 1461 C CA . SER A 1 187 ? 16.981 -14.911 -22.086 1.00 52.31 187 SER A CA 1
ATOM 1462 C C . SER A 1 187 ? 17.146 -16.365 -22.521 1.00 52.31 187 SER A C 1
ATOM 1464 O O . SER A 1 187 ? 17.097 -17.298 -21.717 1.00 52.31 187 SER A O 1
ATOM 1466 N N . VAL A 1 188 ? 17.283 -16.565 -23.824 1.00 56.69 188 VAL A N 1
ATOM 1467 C CA . VAL A 1 188 ? 17.478 -17.885 -24.413 1.00 56.69 188 VAL A CA 1
ATOM 1468 C C . VAL A 1 188 ? 18.962 -18.015 -24.700 1.00 56.69 188 VAL A C 1
ATOM 1470 O O . VAL A 1 188 ? 19.511 -17.221 -25.460 1.00 56.69 188 VAL A O 1
ATOM 1473 N N . ALA A 1 189 ? 19.620 -19.016 -24.118 1.00 56.84 189 ALA A N 1
ATOM 1474 C CA . ALA A 1 189 ? 20.948 -19.401 -24.573 1.00 56.84 189 ALA A CA 1
ATOM 1475 C C . ALA A 1 189 ? 20.820 -19.930 -26.007 1.00 56.84 189 ALA A C 1
ATOM 1477 O O . ALA A 1 189 ? 20.107 -20.907 -26.236 1.00 56.84 189 ALA A O 1
ATOM 1478 N N . VAL A 1 190 ? 21.461 -19.266 -26.971 1.00 56.25 190 VAL A N 1
ATOM 1479 C CA . VAL A 1 190 ? 21.434 -19.707 -28.368 1.00 56.25 190 VAL A CA 1
ATOM 1480 C C . VAL A 1 190 ? 22.796 -20.254 -28.761 1.00 56.25 190 VAL A C 1
ATOM 1482 O O . VAL A 1 190 ? 23.790 -19.525 -28.752 1.00 56.25 190 VAL A O 1
ATOM 1485 N N . ASP A 1 191 ? 22.826 -21.520 -29.172 1.00 54.50 191 ASP A N 1
ATOM 1486 C CA . ASP A 1 191 ? 23.983 -22.113 -29.836 1.00 54.50 191 ASP A CA 1
ATOM 1487 C C . ASP A 1 191 ? 24.180 -21.431 -31.192 1.00 54.50 191 ASP A C 1
ATOM 1489 O O . ASP A 1 191 ? 23.347 -21.532 -32.093 1.00 54.50 191 ASP A O 1
ATOM 1493 N N . GLY A 1 192 ? 25.278 -20.692 -31.346 1.00 53.75 192 GLY A N 1
ATOM 1494 C CA . GLY A 1 192 ? 25.556 -19.945 -32.575 1.00 53.75 192 GLY A CA 1
ATOM 1495 C C . GLY A 1 192 ? 26.911 -20.259 -33.186 1.00 53.75 192 GLY A C 1
ATOM 1496 O O . GLY A 1 192 ? 27.564 -19.336 -33.680 1.00 53.75 192 GLY A O 1
ATOM 1497 N N . ALA A 1 193 ? 27.308 -21.533 -33.123 1.00 56.66 193 ALA A N 1
ATOM 1498 C CA . ALA A 1 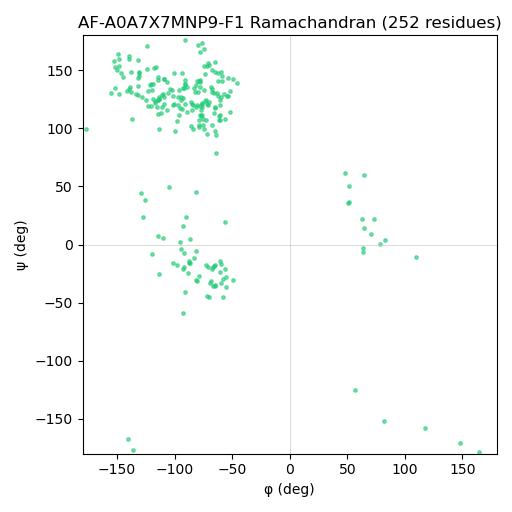193 ? 28.452 -22.076 -33.852 1.00 56.66 193 ALA A CA 1
ATOM 1499 C C . ALA A 1 193 ? 28.201 -22.106 -35.377 1.00 56.66 193 ALA A C 1
ATOM 1501 O O . ALA A 1 193 ? 29.125 -21.829 -36.131 1.00 56.66 193 ALA A O 1
ATOM 1502 N N . ASP A 1 194 ? 26.942 -22.292 -35.812 1.00 57.16 194 ASP A N 1
ATOM 1503 C CA . ASP A 1 194 ? 26.566 -22.475 -37.232 1.00 57.16 194 ASP A CA 1
ATOM 1504 C C . ASP A 1 194 ? 25.457 -21.513 -37.723 1.00 57.16 194 ASP A C 1
ATOM 1506 O O . ASP A 1 194 ? 24.719 -21.792 -38.670 1.00 57.16 194 ASP A O 1
ATOM 1510 N N . ALA A 1 195 ? 25.290 -20.362 -37.066 1.00 71.12 195 ALA A N 1
ATOM 1511 C CA . ALA A 1 195 ? 24.212 -19.417 -37.362 1.00 71.12 195 ALA A CA 1
ATOM 1512 C C . ALA A 1 195 ? 24.488 -18.588 -38.637 1.00 71.12 195 ALA A C 1
ATOM 1514 O O . ALA A 1 195 ? 25.404 -17.761 -38.668 1.00 71.12 195 ALA A O 1
ATOM 1515 N N . ALA A 1 196 ? 23.664 -18.750 -39.679 1.00 83.44 196 ALA A N 1
ATOM 1516 C CA . ALA A 1 196 ? 23.764 -17.954 -40.902 1.00 83.44 196 ALA A CA 1
ATOM 1517 C C . ALA A 1 196 ? 23.403 -16.484 -40.635 1.00 83.44 196 ALA A C 1
ATOM 1519 O O . ALA A 1 196 ? 22.390 -16.189 -40.005 1.00 83.44 196 ALA A O 1
ATOM 1520 N N . THR A 1 197 ? 24.208 -15.541 -41.133 1.00 88.12 197 THR A N 1
ATOM 1521 C CA . THR A 1 197 ? 23.879 -14.109 -41.042 1.00 88.12 197 THR A CA 1
ATOM 1522 C C . THR A 1 197 ? 22.714 -13.784 -41.978 1.00 88.12 197 THR A C 1
ATOM 1524 O O . THR A 1 197 ? 22.826 -13.962 -43.185 1.00 88.12 197 THR A O 1
ATOM 1527 N N . LEU A 1 198 ? 21.616 -13.285 -41.414 1.00 86.81 198 LEU A N 1
ATOM 1528 C CA . LEU A 1 198 ? 20.421 -12.845 -42.136 1.00 86.81 198 LEU A CA 1
ATOM 1529 C C . LEU A 1 198 ? 20.499 -11.359 -42.493 1.00 86.81 198 LEU A C 1
ATOM 1531 O O . LEU A 1 198 ? 20.125 -10.963 -43.591 1.00 86.81 198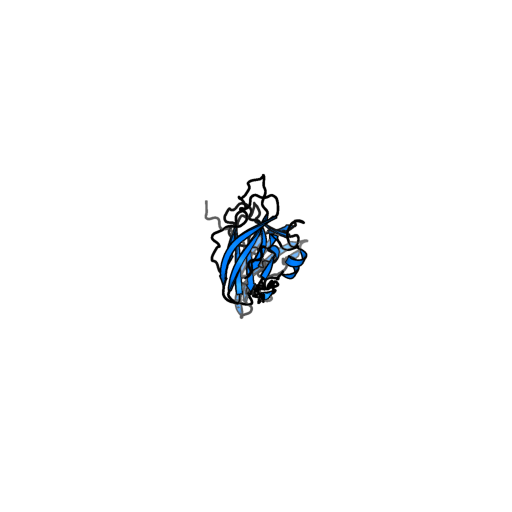 LEU A O 1
ATOM 1535 N N . ALA A 1 199 ? 20.996 -10.536 -41.567 1.00 88.38 199 ALA A N 1
ATOM 1536 C CA . ALA A 1 199 ? 21.215 -9.110 -41.780 1.00 88.38 199 ALA A CA 1
ATOM 1537 C C . ALA A 1 199 ? 22.363 -8.600 -40.903 1.00 88.38 199 ALA A C 1
ATOM 1539 O O . ALA A 1 199 ? 22.628 -9.139 -39.827 1.00 88.38 199 ALA A O 1
ATOM 1540 N N . ARG A 1 200 ? 23.038 -7.535 -41.342 1.00 90.12 200 ARG A N 1
ATOM 1541 C CA . ARG A 1 200 ? 24.077 -6.864 -40.557 1.00 90.12 200 ARG A CA 1
ATOM 1542 C C . ARG A 1 200 ? 24.001 -5.356 -40.745 1.00 90.12 200 ARG A C 1
ATOM 1544 O O . ARG A 1 200 ? 23.955 -4.875 -41.870 1.00 90.12 200 ARG A O 1
ATOM 1551 N N . LEU A 1 201 ? 24.043 -4.637 -39.630 1.00 88.31 201 LEU A N 1
ATOM 1552 C CA . LEU A 1 201 ? 24.296 -3.203 -39.569 1.00 88.31 201 LEU A CA 1
ATOM 1553 C C . LEU A 1 201 ? 25.721 -3.008 -39.053 1.00 88.31 201 LEU A C 1
ATOM 1555 O O . LEU A 1 201 ? 26.100 -3.616 -38.049 1.00 88.31 201 LEU A O 1
ATOM 1559 N N . GLU A 1 202 ? 26.516 -2.193 -39.737 1.00 91.81 202 GLU A N 1
ATOM 1560 C CA . GLU A 1 202 ? 27.932 -2.019 -39.416 1.00 91.81 202 GLU A CA 1
ATOM 1561 C C . GLU A 1 202 ? 28.355 -0.554 -39.526 1.00 91.81 202 GLU A C 1
ATOM 1563 O O . GLU A 1 202 ? 28.050 0.135 -40.497 1.00 91.81 202 GLU A O 1
ATOM 1568 N N . THR A 1 203 ? 29.081 -0.096 -38.512 1.00 90.81 203 THR A N 1
ATOM 1569 C CA . THR A 1 203 ? 29.857 1.145 -38.502 1.00 90.81 203 THR A CA 1
ATOM 1570 C C . THR A 1 203 ? 31.311 0.795 -38.159 1.00 90.81 203 THR A C 1
ATOM 1572 O O . THR A 1 203 ? 31.581 -0.330 -37.729 1.00 90.81 203 THR A O 1
ATOM 1575 N N . PRO A 1 204 ? 32.271 1.734 -38.270 1.00 93.81 204 PRO A N 1
ATOM 1576 C CA . PRO A 1 204 ? 33.662 1.466 -37.898 1.00 93.81 204 PRO A CA 1
ATOM 1577 C C . PRO A 1 204 ? 33.865 0.973 -36.454 1.00 93.81 204 PRO A C 1
ATOM 1579 O O . PRO A 1 204 ? 34.889 0.362 -36.171 1.00 93.81 204 PRO A O 1
ATOM 1582 N N . ALA A 1 205 ? 32.913 1.230 -35.548 1.00 89.69 205 ALA A N 1
ATOM 1583 C CA . ALA A 1 205 ? 33.022 0.879 -34.131 1.00 89.69 205 ALA A CA 1
ATOM 1584 C C . ALA A 1 205 ? 31.937 -0.089 -33.622 1.00 89.69 205 ALA A C 1
ATOM 1586 O O . ALA A 1 205 ? 32.041 -0.560 -32.491 1.00 89.69 205 ALA A O 1
ATOM 1587 N N . LEU A 1 206 ? 30.908 -0.398 -34.420 1.00 87.19 206 LEU A N 1
ATOM 1588 C CA . LEU A 1 206 ? 29.750 -1.196 -34.004 1.00 87.19 206 LEU A CA 1
ATOM 1589 C C . LEU A 1 206 ? 29.332 -2.177 -35.101 1.00 87.19 206 LEU A C 1
ATOM 1591 O O . LEU A 1 206 ? 29.176 -1.798 -36.258 1.00 87.19 206 LEU A O 1
ATOM 1595 N N . ARG A 1 207 ? 29.046 -3.420 -34.715 1.00 89.38 207 ARG A N 1
ATOM 1596 C CA . ARG A 1 207 ? 28.375 -4.413 -35.559 1.00 89.38 207 ARG A CA 1
ATOM 1597 C C . ARG A 1 207 ? 27.149 -4.947 -34.846 1.00 89.38 207 ARG A C 1
ATOM 1599 O O . ARG A 1 207 ? 27.268 -5.512 -33.764 1.00 89.38 207 ARG A O 1
ATOM 1606 N N . VAL A 1 208 ? 25.995 -4.840 -35.490 1.00 87.06 208 VAL A N 1
ATOM 1607 C CA . VAL A 1 208 ? 24.767 -5.525 -35.084 1.00 87.06 208 VAL A CA 1
ATOM 1608 C C . VAL A 1 208 ? 24.446 -6.568 -36.144 1.00 87.06 208 VAL A C 1
ATOM 1610 O O . VAL A 1 208 ? 24.163 -6.226 -37.288 1.00 87.06 208 VAL A O 1
ATOM 1613 N N . THR A 1 209 ? 24.526 -7.846 -35.787 1.00 84.50 209 THR A N 1
ATOM 1614 C CA . THR A 1 209 ? 24.245 -8.966 -36.695 1.00 84.50 209 THR A CA 1
ATOM 1615 C C . THR A 1 209 ? 22.969 -9.672 -36.265 1.00 84.50 209 THR A C 1
ATOM 1617 O O . THR A 1 209 ? 22.852 -10.068 -35.112 1.00 84.50 209 THR A O 1
ATOM 1620 N N . PHE A 1 210 ? 22.046 -9.863 -37.200 1.00 84.19 210 PHE A N 1
ATOM 1621 C CA . PHE A 1 210 ? 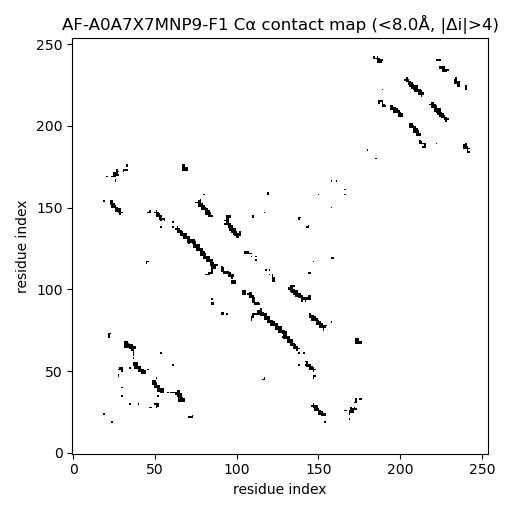20.900 -10.753 -37.071 1.00 84.19 210 PHE A CA 1
ATOM 1622 C C . PHE A 1 210 ? 21.261 -12.070 -37.748 1.00 84.19 210 PHE A C 1
ATOM 1624 O O . PHE A 1 210 ? 21.577 -12.080 -38.938 1.00 84.19 210 PHE A O 1
ATOM 1631 N N . ALA A 1 211 ? 21.246 -13.168 -37.007 1.00 81.19 211 ALA A N 1
ATOM 1632 C CA . ALA A 1 211 ? 21.592 -14.490 -37.504 1.00 81.19 211 ALA A CA 1
ATOM 1633 C C . ALA A 1 211 ? 20.449 -15.482 -37.270 1.00 81.19 211 ALA A C 1
ATOM 1635 O O . ALA A 1 211 ? 19.677 -15.341 -36.322 1.00 81.19 211 ALA A O 1
ATOM 1636 N N . SER A 1 212 ? 20.331 -16.489 -38.129 1.00 80.19 212 SER A N 1
ATOM 1637 C CA . SER A 1 212 ? 19.393 -17.589 -37.934 1.00 80.19 212 SER A CA 1
ATOM 1638 C C . SER A 1 212 ? 19.818 -18.419 -36.727 1.00 80.19 212 SER A C 1
ATOM 1640 O O . SER A 1 212 ? 20.970 -18.840 -36.652 1.00 80.19 212 SER A O 1
ATOM 1642 N N . GLY A 1 213 ? 18.893 -18.710 -35.826 1.00 74.44 213 GLY A N 1
ATOM 1643 C CA . GLY A 1 213 ? 19.102 -19.598 -34.690 1.00 74.44 213 GLY A CA 1
ATOM 1644 C C . GLY A 1 213 ? 17.881 -20.470 -34.433 1.00 74.44 213 GLY A C 1
ATOM 1645 O O . GLY A 1 213 ? 16.964 -20.556 -35.257 1.00 74.44 213 GLY A O 1
ATOM 1646 N N . ARG A 1 214 ? 17.876 -21.119 -33.272 1.00 71.06 214 ARG A N 1
ATOM 1647 C CA . ARG A 1 214 ? 16.733 -21.875 -32.762 1.00 71.06 214 ARG A CA 1
ATOM 1648 C C . ARG A 1 214 ? 16.452 -21.477 -31.318 1.00 71.06 214 ARG A C 1
ATOM 1650 O O . ARG A 1 214 ? 17.380 -21.103 -30.605 1.00 71.06 214 ARG A O 1
ATOM 1657 N N . ASP A 1 215 ? 15.188 -21.530 -30.918 1.00 67.31 215 ASP A N 1
ATOM 1658 C CA . ASP A 1 215 ? 14.795 -21.413 -29.509 1.00 67.31 215 ASP A CA 1
ATOM 1659 C C . ASP A 1 215 ? 15.091 -22.729 -28.743 1.00 67.31 215 ASP A C 1
ATOM 1661 O O . ASP A 1 215 ? 15.478 -23.723 -29.37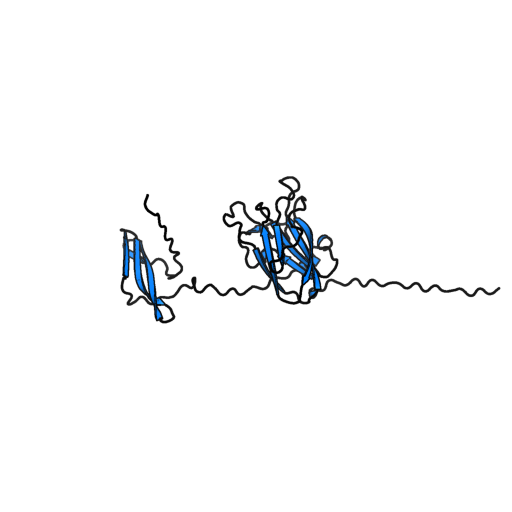2 1.00 67.31 215 ASP A O 1
ATOM 1665 N N . PRO A 1 216 ? 14.921 -22.793 -27.403 1.00 64.38 216 PRO A N 1
ATOM 1666 C CA . PRO A 1 216 ? 15.150 -24.021 -26.632 1.00 64.38 216 PRO A CA 1
ATOM 1667 C C . PRO A 1 216 ? 14.266 -25.201 -27.057 1.00 64.38 216 PRO A C 1
ATOM 1669 O O . PRO A 1 216 ? 14.546 -26.343 -26.702 1.00 64.38 216 PRO A O 1
ATOM 1672 N N . GLN A 1 217 ? 13.188 -24.935 -27.795 1.00 69.38 217 GLN A N 1
ATOM 1673 C CA . GLN A 1 217 ? 12.254 -25.920 -28.328 1.00 69.38 217 GLN A CA 1
ATOM 1674 C C . GLN A 1 217 ? 12.593 -26.321 -29.779 1.00 69.38 217 GLN A C 1
ATOM 1676 O O . GLN A 1 217 ? 11.890 -27.137 -30.375 1.00 69.38 217 GLN A O 1
ATOM 1681 N N . GLY A 1 218 ? 13.675 -25.787 -30.358 1.00 70.06 218 GLY A N 1
ATOM 1682 C CA . GLY A 1 218 ? 14.171 -26.121 -31.693 1.00 70.06 218 GLY A CA 1
ATOM 1683 C C . GLY A 1 218 ? 13.485 -25.382 -32.851 1.00 70.06 218 GLY A C 1
ATOM 1684 O O . GLY A 1 218 ? 13.814 -25.646 -34.018 1.00 70.06 218 GLY A O 1
ATOM 1685 N N . LYS A 1 219 ? 12.558 -24.456 -32.577 1.00 69.44 219 LYS A N 1
ATOM 1686 C CA . LYS A 1 219 ? 11.843 -23.672 -33.598 1.00 69.44 219 LYS A CA 1
ATOM 1687 C C . LYS A 1 219 ? 12.773 -22.616 -34.212 1.00 69.44 219 LYS A C 1
ATOM 1689 O O . LYS A 1 219 ? 13.622 -22.085 -33.499 1.00 69.44 219 LYS A O 1
ATOM 1694 N N . PRO A 1 220 ? 12.629 -22.278 -35.512 1.00 73.25 220 PRO A N 1
ATOM 1695 C CA . PRO A 1 220 ? 13.385 -21.186 -36.120 1.00 73.25 220 PRO A CA 1
ATOM 1696 C C . PRO A 1 220 ? 13.268 -19.884 -35.322 1.00 73.25 220 PRO A C 1
ATOM 1698 O O . PRO A 1 220 ? 12.167 -19.460 -34.969 1.00 73.25 220 PRO A O 1
ATOM 1701 N N . TRP A 1 221 ? 14.412 -19.253 -35.077 1.00 71.00 221 TRP A N 1
ATOM 1702 C CA . TRP A 1 221 ? 14.550 -18.039 -34.281 1.00 71.00 221 TRP A CA 1
ATOM 1703 C C . TRP A 1 221 ? 15.554 -17.083 -34.938 1.00 71.00 221 TRP A C 1
ATOM 1705 O O . TRP A 1 221 ? 16.381 -17.506 -35.746 1.00 71.00 221 TRP A O 1
ATOM 1715 N N . ILE A 1 222 ? 15.504 -15.792 -34.602 1.00 75.19 222 ILE A N 1
ATOM 1716 C CA . ILE A 1 222 ? 16.506 -14.809 -35.040 1.00 75.19 222 ILE A CA 1
ATOM 1717 C C . ILE A 1 222 ? 17.275 -14.320 -33.818 1.00 75.19 222 ILE A C 1
ATOM 1719 O O . ILE A 1 222 ? 16.694 -13.826 -32.855 1.00 75.19 222 ILE A O 1
ATOM 1723 N N . VAL A 1 223 ? 18.596 -14.443 -33.873 1.00 73.19 223 VAL A N 1
ATOM 1724 C CA . VAL A 1 223 ? 19.516 -14.015 -32.820 1.00 73.19 223 VAL A CA 1
ATOM 1725 C C . VAL A 1 223 ? 20.140 -12.697 -33.224 1.00 73.19 223 VAL A C 1
ATOM 1727 O O . VAL A 1 223 ? 20.718 -12.595 -34.306 1.00 73.19 223 VAL A O 1
ATOM 1730 N N . ARG A 1 224 ? 20.072 -11.698 -32.350 1.00 77.62 224 ARG A N 1
ATOM 1731 C CA . ARG A 1 224 ? 20.862 -10.477 -32.496 1.00 77.62 224 ARG A CA 1
ATOM 1732 C C . ARG A 1 224 ? 22.171 -10.632 -31.724 1.00 77.62 224 ARG A C 1
ATOM 1734 O O . ARG A 1 224 ? 22.154 -11.056 -30.576 1.00 77.62 224 ARG A O 1
ATOM 1741 N N . ARG A 1 225 ? 23.283 -10.244 -32.344 1.00 77.81 225 ARG A N 1
ATOM 1742 C CA . ARG A 1 225 ? 24.599 -10.111 -31.710 1.00 77.81 225 ARG A CA 1
ATOM 1743 C C . ARG A 1 225 ? 25.121 -8.701 -31.896 1.00 77.81 225 ARG A C 1
ATOM 1745 O O . ARG A 1 225 ? 25.119 -8.198 -33.024 1.00 77.81 225 ARG A O 1
ATOM 1752 N N . THR A 1 226 ? 25.597 -8.101 -30.813 1.00 80.88 226 THR A N 1
ATOM 1753 C CA . THR A 1 226 ? 26.194 -6.767 -30.832 1.00 80.88 226 THR A CA 1
ATOM 1754 C C . THR A 1 226 ? 27.670 -6.858 -30.482 1.00 80.88 226 THR A C 1
ATOM 1756 O O . THR A 1 226 ? 28.037 -7.365 -29.427 1.00 80.88 226 THR A O 1
ATOM 1759 N N . ARG A 1 227 ? 28.521 -6.344 -31.371 1.00 84.38 227 ARG A N 1
ATOM 1760 C CA . ARG A 1 227 ? 29.969 -6.262 -31.173 1.00 84.38 227 ARG A CA 1
ATOM 1761 C C . ARG A 1 227 ? 30.430 -4.823 -31.232 1.00 84.38 227 ARG A C 1
ATOM 1763 O O . ARG A 1 227 ? 30.020 -4.085 -32.127 1.00 84.38 227 ARG A O 1
ATOM 1770 N N . LEU A 1 228 ? 31.332 -4.461 -30.331 1.00 86.88 228 LEU A N 1
ATOM 1771 C CA . LEU A 1 228 ? 32.032 -3.183 -30.353 1.00 86.88 228 LEU A CA 1
ATOM 1772 C C . LEU A 1 228 ? 33.494 -3.396 -30.723 1.00 86.88 228 LEU A C 1
ATOM 1774 O O . LEU A 1 228 ? 34.111 -4.373 -30.298 1.00 86.88 228 LEU A O 1
ATOM 1778 N N . LEU A 1 229 ? 34.056 -2.475 -31.501 1.00 87.75 229 LEU A N 1
ATOM 1779 C CA . LEU A 1 229 ? 35.494 -2.441 -31.725 1.00 87.75 229 LEU A CA 1
ATOM 1780 C C . LEU A 1 229 ? 36.156 -1.817 -30.492 1.00 87.75 229 LEU A C 1
ATOM 1782 O O . LEU A 1 229 ? 35.994 -0.627 -30.228 1.00 87.75 229 LEU A O 1
ATOM 1786 N N . SER A 1 230 ? 36.905 -2.617 -29.740 1.00 85.44 230 SER A N 1
ATOM 1787 C CA . SER A 1 230 ? 37.641 -2.191 -28.552 1.00 85.44 230 SER A CA 1
ATOM 1788 C C . SER A 1 230 ? 39.091 -2.645 -28.664 1.00 85.44 230 SER A C 1
ATOM 1790 O O . SER A 1 230 ? 39.362 -3.813 -28.934 1.00 85.44 230 SER A O 1
ATOM 1792 N N . ALA A 1 231 ? 40.035 -1.712 -28.510 1.00 87.31 231 ALA A N 1
ATOM 1793 C CA . ALA A 1 231 ? 41.474 -1.976 -28.631 1.00 87.31 231 ALA A CA 1
ATOM 1794 C C . ALA A 1 231 ? 41.877 -2.731 -29.923 1.00 87.31 231 ALA A C 1
ATOM 1796 O O . ALA A 1 231 ? 42.770 -3.573 -29.913 1.00 87.31 231 ALA A O 1
ATOM 1797 N N . GLY A 1 232 ? 41.202 -2.446 -31.045 1.00 87.56 232 GLY A N 1
ATOM 1798 C CA . GLY A 1 232 ? 41.464 -3.090 -32.341 1.00 87.56 232 GLY A CA 1
ATOM 1799 C C . GLY A 1 232 ? 40.870 -4.495 -32.502 1.00 87.56 232 GLY A C 1
ATOM 1800 O O . GLY A 1 232 ? 41.014 -5.089 -33.568 1.00 87.56 232 GLY A O 1
ATOM 1801 N N . ALA A 1 233 ? 40.166 -5.012 -31.493 1.00 88.12 233 ALA A N 1
ATOM 1802 C CA . ALA A 1 233 ? 39.466 -6.289 -31.540 1.00 88.12 233 ALA A CA 1
ATOM 1803 C C . ALA A 1 233 ? 37.948 -6.088 -31.445 1.00 88.12 233 ALA A C 1
ATOM 1805 O O . ALA A 1 233 ? 37.457 -5.208 -30.740 1.00 88.12 233 ALA A O 1
ATOM 1806 N N . TRP A 1 234 ? 37.186 -6.915 -32.157 1.00 85.56 234 TRP A N 1
ATOM 1807 C CA . TRP A 1 234 ? 35.736 -6.957 -31.987 1.00 85.56 234 TRP A CA 1
ATOM 1808 C C . TRP A 1 234 ? 35.403 -7.754 -30.730 1.00 85.56 234 TRP A C 1
ATOM 1810 O O . TRP A 1 234 ? 35.728 -8.936 -30.650 1.00 85.56 234 TRP A O 1
ATOM 1820 N N . VAL A 1 235 ? 34.745 -7.107 -29.776 1.00 82.94 235 VAL A N 1
ATOM 1821 C CA . VAL A 1 235 ? 34.325 -7.698 -28.505 1.00 82.94 235 VAL A CA 1
ATOM 1822 C C . VAL A 1 235 ? 32.810 -7.850 -28.527 1.00 82.94 235 VAL A C 1
ATOM 1824 O O . VAL A 1 235 ? 32.102 -6.884 -28.821 1.00 82.94 235 VAL A O 1
ATOM 1827 N N . ASP A 1 236 ? 32.322 -9.060 -28.252 1.00 75.31 236 ASP A N 1
ATOM 1828 C CA . ASP A 1 236 ? 30.899 -9.304 -28.013 1.00 75.31 236 ASP A CA 1
ATOM 1829 C C . ASP A 1 236 ? 30.475 -8.540 -26.751 1.00 75.31 236 ASP A C 1
ATOM 1831 O O . ASP A 1 236 ? 31.142 -8.608 -25.714 1.00 75.31 236 ASP A O 1
ATOM 1835 N N . LEU A 1 237 ? 29.382 -7.778 -26.836 1.00 69.88 237 LEU A N 1
ATOM 1836 C CA . LEU A 1 237 ? 28.740 -7.285 -25.622 1.00 69.88 237 LEU A CA 1
ATOM 1837 C C . LEU A 1 237 ? 28.261 -8.498 -24.812 1.00 69.88 237 LEU A C 1
ATOM 1839 O O . LEU A 1 237 ? 27.827 -9.475 -25.421 1.00 69.88 237 LEU A O 1
ATOM 1843 N N . PRO A 1 238 ? 28.379 -8.476 -23.469 1.00 56.66 238 PRO A N 1
ATOM 1844 C CA . PRO A 1 238 ? 28.078 -9.630 -22.633 1.00 56.66 238 PRO A CA 1
ATOM 1845 C C . PRO A 1 238 ? 26.688 -10.180 -22.961 1.00 56.66 238 PRO A C 1
ATOM 1847 O O . PRO A 1 238 ? 25.672 -9.513 -22.760 1.00 56.66 238 PRO A O 1
ATOM 1850 N N . ASP A 1 239 ? 26.690 -11.397 -23.506 1.00 53.12 239 ASP A N 1
ATOM 1851 C CA . ASP A 1 239 ? 25.508 -12.114 -23.949 1.00 53.12 239 ASP A CA 1
ATOM 1852 C C . ASP A 1 239 ? 24.561 -12.333 -22.765 1.00 53.12 239 ASP A C 1
ATOM 1854 O O . ASP A 1 239 ? 24.744 -13.209 -21.922 1.00 53.12 239 ASP A O 1
ATOM 1858 N N . ALA A 1 240 ? 23.465 -11.593 -22.766 1.00 47.34 240 ALA A N 1
ATOM 1859 C CA . ALA A 1 240 ? 22.183 -12.239 -22.600 1.00 47.34 240 ALA A CA 1
ATOM 1860 C C . ALA A 1 240 ? 21.466 -12.043 -23.932 1.00 47.34 240 ALA A C 1
ATOM 1862 O O . ALA A 1 240 ? 20.928 -10.968 -24.195 1.00 47.34 240 ALA A O 1
ATOM 1863 N N . ALA A 1 241 ? 21.465 -13.053 -24.802 1.00 46.00 241 ALA A N 1
ATOM 1864 C CA . ALA A 1 241 ? 20.511 -13.072 -25.901 1.00 46.00 241 ALA A CA 1
ATOM 1865 C C . ALA A 1 241 ? 19.101 -12.980 -25.276 1.00 46.00 241 ALA A C 1
ATOM 1867 O O . ALA A 1 241 ? 18.661 -13.890 -24.577 1.00 46.00 241 ALA A O 1
ATOM 1868 N N . GLY A 1 242 ? 18.451 -11.819 -25.429 1.00 45.59 242 GLY A N 1
ATOM 1869 C CA . GLY A 1 242 ? 17.198 -11.450 -24.748 1.00 45.59 242 GLY A CA 1
ATOM 1870 C C . GLY A 1 242 ? 17.305 -10.362 -23.663 1.00 45.59 242 GLY A C 1
ATOM 1871 O O . GLY A 1 242 ? 16.276 -9.852 -23.239 1.00 45.59 242 GLY A O 1
ATOM 1872 N N . GLY A 1 243 ? 18.508 -9.961 -23.237 1.00 44.97 243 GLY A N 1
ATOM 1873 C CA . GLY A 1 243 ? 18.729 -8.840 -22.307 1.00 44.97 243 GLY A CA 1
ATOM 1874 C C . GLY A 1 243 ? 18.959 -7.489 -22.994 1.00 44.97 243 GLY A C 1
ATOM 1875 O O . GLY A 1 243 ? 18.789 -6.438 -22.378 1.00 44.97 243 GLY A O 1
ATOM 1876 N N . GLU A 1 244 ? 19.321 -7.490 -24.280 1.00 53.41 244 GLU A N 1
ATOM 1877 C CA . GLU A 1 244 ? 19.394 -6.260 -25.066 1.00 53.41 244 GLU A CA 1
ATOM 1878 C C . GLU A 1 244 ? 17.988 -5.833 -25.514 1.00 53.41 244 GLU A C 1
ATOM 1880 O O . GLU A 1 244 ? 17.435 -6.376 -26.472 1.00 53.41 244 GLU A O 1
ATOM 1885 N N . THR A 1 245 ? 17.415 -4.829 -24.851 1.00 51.25 245 THR A N 1
ATOM 1886 C CA . THR A 1 245 ? 16.154 -4.209 -25.276 1.00 51.25 245 THR A CA 1
ATOM 1887 C C . THR A 1 245 ? 16.305 -3.603 -26.675 1.00 51.25 245 THR A C 1
ATOM 1889 O O . THR A 1 245 ? 17.127 -2.713 -26.901 1.00 51.25 245 THR A O 1
ATOM 1892 N N . LEU A 1 246 ? 15.497 -4.073 -27.628 1.00 51.94 246 LEU A N 1
ATOM 1893 C CA . LEU A 1 246 ? 15.387 -3.479 -28.958 1.00 51.94 246 LEU A CA 1
ATOM 1894 C C . LEU A 1 246 ? 14.493 -2.232 -28.875 1.00 51.94 246 LEU A C 1
ATOM 1896 O O . LEU A 1 246 ? 13.275 -2.348 -28.763 1.00 51.94 246 LEU A O 1
ATOM 1900 N N . PHE A 1 247 ? 15.077 -1.039 -28.967 1.00 42.28 247 PHE A N 1
ATOM 1901 C CA . PHE A 1 247 ? 14.302 0.170 -29.248 1.00 42.28 247 PHE A CA 1
ATOM 1902 C C . PHE A 1 247 ? 14.154 0.307 -30.764 1.00 42.28 247 PHE A C 1
ATOM 1904 O O . PHE A 1 247 ? 15.085 0.729 -31.447 1.00 42.28 247 PHE A O 1
ATOM 1911 N N . VAL A 1 248 ? 12.991 -0.056 -31.305 1.00 40.75 248 VAL A N 1
ATOM 1912 C CA . VAL A 1 248 ? 12.629 0.311 -32.680 1.00 40.75 248 VAL A CA 1
ATOM 1913 C C . VAL A 1 248 ? 12.043 1.716 -32.627 1.00 40.75 248 VAL A C 1
ATOM 1915 O O . VAL A 1 248 ? 10.887 1.899 -32.253 1.00 40.75 248 VAL A O 1
ATOM 1918 N N . GLN A 1 249 ? 12.849 2.723 -32.955 1.00 29.42 249 GLN A N 1
ATOM 1919 C CA . GLN A 1 249 ? 12.338 4.068 -33.205 1.00 29.42 249 GLN A CA 1
ATOM 1920 C C . GLN A 1 249 ? 11.984 4.170 -34.689 1.00 29.42 249 GLN A C 1
ATOM 1922 O O . GLN A 1 249 ? 12.853 4.064 -35.550 1.00 29.42 249 GLN A O 1
ATOM 1927 N N . HIS A 1 250 ? 10.695 4.331 -34.979 1.00 33.12 250 HIS A N 1
ATOM 1928 C CA . HIS A 1 250 ? 10.181 4.607 -36.315 1.00 33.12 250 HIS A CA 1
ATOM 1929 C C . HIS A 1 250 ? 9.739 6.069 -36.360 1.00 33.12 250 HIS A C 1
ATOM 1931 O O . HIS A 1 250 ? 8.823 6.459 -35.637 1.00 33.12 250 HIS A O 1
ATOM 1937 N N . ALA A 1 251 ? 10.397 6.870 -37.192 1.00 28.69 251 ALA A N 1
ATOM 1938 C CA . ALA A 1 251 ? 9.843 8.128 -37.663 1.00 28.69 251 ALA A CA 1
ATOM 1939 C C . ALA A 1 251 ? 9.187 7.829 -39.013 1.00 28.69 251 ALA A C 1
ATOM 1941 O O . ALA A 1 251 ? 9.869 7.373 -39.929 1.00 28.69 251 ALA A O 1
ATOM 1942 N N . ALA A 1 252 ? 7.872 8.018 -39.112 1.00 30.48 252 ALA A N 1
ATOM 1943 C CA . ALA A 1 252 ? 7.240 8.128 -40.418 1.00 30.48 252 ALA A CA 1
ATOM 1944 C C . ALA A 1 252 ? 7.717 9.447 -41.041 1.00 30.48 252 ALA A C 1
ATOM 1946 O O . ALA A 1 252 ? 7.815 10.446 -40.324 1.00 30.48 252 ALA A O 1
ATOM 1947 N N . ASP A 1 253 ? 8.078 9.402 -42.321 1.00 48.66 253 ASP A N 1
ATOM 1948 C CA . ASP A 1 253 ? 8.737 10.486 -43.052 1.00 48.66 253 ASP A CA 1
ATOM 1949 C C . ASP A 1 253 ? 8.085 11.865 -42.815 1.00 48.66 253 ASP A C 1
ATOM 1951 O O . ASP A 1 253 ? 6.858 11.986 -42.751 1.00 48.66 253 ASP A O 1
ATOM 1955 N N . ALA A 1 254 ? 8.936 12.888 -42.673 1.00 37.94 254 ALA A N 1
ATOM 1956 C CA . ALA A 1 254 ? 8.565 14.304 -42.673 1.00 37.94 254 ALA A CA 1
ATOM 1957 C C . ALA A 1 254 ? 8.390 14.834 -44.103 1.00 37.94 254 ALA A C 1
ATOM 1959 O O . ALA A 1 254 ? 9.156 14.385 -44.988 1.00 37.94 254 ALA A O 1
#

Mean predicted aligned error: 13.97 Å

pLDDT: mean 81.58, std 20.02, range [28.69, 98.81]

Sequence (254 aa):
MNALTRGVLAAAAMTAAQGLRAADTMLIEAEDFQFHGAWMRVGDAAASGRFYLHVPHDARDSRYDAVTRVTLDAGGDYAFWVRSRDFAQDRPKMRRFALRVNDVPFEQEAGTHGREGFAWQLLGRRALAAGDHLLVLHDTARAYGRCDAIFITRTDKDPGTLSGAQLNRLRVRPKALRVAEPEAFRSVAVDGADAATLARLETPALRVTFASGRDPQGKPWIVRRTRLLSAGAWVDLPDAAGGETLFVQHAADA

Foldseek 3Di:
DDDDDDDDDDDDPPPPPPDDDLLFKAKEFLVLQPAAFQWDWDADPLFQVRIWTKRDPPSPVLVTKGKFKDFRQFWAKKWKKFKWAAAQPPPQQLLWKWKDKQNHTQPDTPRRPSYHTIDIDTSGIDTDGGTMIMIIIHRPNSRIHITGMMMMGRDPDDCVPDDSVRNVVRYDRTDDDDDDDDPLQQQFDWDDPPWAFPDWDDDPFKIWTWTWTAGPVRHIDIFIWIWTQDPNDTDTDPDRRRPDDDDDDDDDDD

Solvent-accessible surface area (backbone atoms only — not comparable to full-atom values): 14835 Å² total; per-residue (Å²): 141,88,86,83,83,81,81,81,84,80,82,80,81,79,78,74,80,76,70,89,46,70,74,46,30,40,28,35,52,41,60,60,38,75,38,39,59,41,38,38,78,42,80,37,88,86,37,59,99,38,29,19,26,32,35,56,93,80,41,86,58,72,78,40,45,28,34,34,36,43,72,38,84,49,58,48,56,29,36,38,30,39,28,16,48,38,28,57,84,67,69,47,42,43,21,21,21,36,50,21,55,70,84,44,64,49,94,41,58,45,24,58,78,34,43,68,46,73,47,77,42,79,40,49,70,47,79,43,68,51,42,80,43,42,41,36,44,37,56,73,57,78,44,50,21,30,40,22,31,39,40,40,24,60,61,93,76,58,71,88,79,49,53,70,73,59,49,59,73,26,54,48,81,55,56,82,77,86,73,78,76,62,76,91,65,59,59,51,84,62,82,66,92,83,43,51,79,75,46,74,50,77,55,99,51,40,36,42,35,34,20,46,37,43,47,98,86,66,46,88,36,79,40,71,48,51,30,37,56,51,98,91,38,79,40,71,56,86,81,44,46,66,67,71,81,82,82,84,84,80,78,78,85,131

Nearest PDB structures (foldseek):
  6ueh-assembly1_A  TM=7.185E-01  e=3.423E-05  metagenome
  2w46-assembly1_A  TM=6.982E-01  e=8.176E-05  Cellvibrio japonicus
  2w46-assembly2_B  TM=7.043E-01  e=6.824E-04  Cellvibrio japonicus
  5wug-assembly1_A  TM=6.648E-01  e=2.519E-03  Paenibacillus barengoltzii
  3k7c-assembly2_B  TM=6.865E-01  e=4.425E-01  Campylobacter jejuni

Radius of gyration: 29.0 Å; Cα contacts (8 Å, |Δi|>4): 518; chains: 1; bounding box: 81×50×109 Å

Secondary structure (DSSP, 8-state):
---------------------GGGEEEEEGGG-SB-TT-EEEE-TTSGGGEEEE--TT-TTTT--EEEEEEESS-EEEEEEEEEEE-SSSSTT---BEEEETTEEPSSPBS----SEEEEEEEEEEEE-SEEEEEEEE-SSSS--EEEEEEEESS---GGGS-HHHHHHTB-PPPPP-PPPPGGGPPPP---SS--EEEEEE-SSEEEEEEEEE-TT--EEEEEEEEEEETTEEEE----TTTS------PPP-